Protein AF-A0A496S1S6-F1 (afdb_monomer)

pLDDT: mean 75.85, std 18.65, range [34.22, 96.25]

Nearest PDB structures (foldseek):
  2df7-assembly1_A  TM=1.913E-01  e=1.780E-01  Infectious bursal disease virus
  2w52-assembly1_A  TM=2.147E-01  e=3.987E+00  Phanerodontia chrysosporium
  2wne-assembly1_A  TM=2.154E-01  e=4.979E+00  Phanerodontia chrysosporium

Solvent-accessible surface area (backbone atoms only — not comparable to full-atom values): 12648 Å² total; per-residue (Å²): 136,85,84,82,81,83,79,82,79,79,79,76,76,76,76,75,77,58,77,56,70,70,49,58,99,84,34,46,52,61,86,58,42,43,30,29,61,64,71,66,56,94,62,85,54,75,32,57,34,48,33,34,32,71,42,62,55,61,86,46,87,69,20,32,34,29,39,29,33,36,18,82,90,76,75,41,77,75,34,71,48,55,65,45,45,38,87,62,53,69,75,42,70,41,55,40,42,32,36,55,85,78,28,30,38,34,34,98,76,50,72,40,69,39,81,74,21,86,67,28,28,31,44,33,39,31,49,97,91,44,79,46,38,36,40,30,74,81,49,78,74,42,59,38,54,39,33,31,58,50,89,59,90,86,51,100,43,23,31,38,42,33,40,42,78,79,76,56,95,57,92,79,68,51,41,39,33,34,34,31,33,50,56,41,56,48,64,82,78,69,68,73,84,74,79,62,69,62,67,58,52,52,52,53,53,52,55,54,52,59,62,56,57,61,74,78,109

Foldseek 3Di:
DDDDDDDPDPPPPPPPALDDPCDDPNFGFPLFFKKAFQPPPVPQDKGWKKKFFADAALPDQAKFKWKFFAQPVVRDTPDIDTQDGNVDDGGDMWMWMQRRVVQWIDTPGGIDHNPRRNRMMGMWIDDPNDIDGSDCVVVVNHHQWGWGADPDPPDPARIKIWGADVSDPPPPHRITIMGMHRMDGPVVPDDPDPDDVVVVVVVVVVVVVVVVVVVVD

Structure (mmCIF, N/CA/C/O backbone):
data_AF-A0A496S1S6-F1
#
_entry.id   AF-A0A496S1S6-F1
#
loop_
_atom_site.group_PDB
_atom_site.id
_atom_site.type_symbol
_atom_site.label_atom_id
_atom_site.label_alt_id
_atom_site.label_comp_id
_atom_site.label_asym_id
_atom_site.label_entity_id
_atom_site.label_seq_id
_atom_site.pdbx_PDB_ins_code
_atom_site.Cartn_x
_atom_site.Cartn_y
_atom_site.Cartn_z
_atom_site.occupancy
_atom_site.B_iso_or_equiv
_atom_site.auth_seq_id
_atom_site.auth_comp_id
_atom_site.auth_asym_id
_atom_site.auth_atom_id
_atom_site.pdbx_PDB_model_num
ATOM 1 N N . MET A 1 1 ? -65.711 -1.228 0.005 1.00 37.25 1 MET A N 1
ATOM 2 C CA . MET A 1 1 ? -64.404 -1.759 0.456 1.00 37.25 1 MET A CA 1
ATOM 3 C C . MET A 1 1 ? -63.309 -0.852 -0.095 1.00 37.25 1 MET A C 1
ATOM 5 O O . MET A 1 1 ? -63.047 -0.897 -1.289 1.00 37.25 1 MET A O 1
ATOM 9 N N . LYS A 1 2 ? -62.764 0.054 0.728 1.00 36.22 2 LYS A N 1
ATOM 10 C CA . LYS A 1 2 ? -61.683 0.973 0.333 1.00 36.22 2 LYS A CA 1
ATOM 11 C C . LYS A 1 2 ? -60.351 0.239 0.514 1.00 36.22 2 LYS A C 1
ATOM 13 O O . LYS A 1 2 ? -60.038 -0.150 1.633 1.00 36.22 2 LYS A O 1
ATOM 18 N N . LYS A 1 3 ? -59.613 0.001 -0.573 1.00 38.38 3 LYS A N 1
ATOM 19 C CA . LYS A 1 3 ? -58.248 -0.537 -0.504 1.00 38.38 3 LYS A CA 1
ATOM 20 C C . LYS A 1 3 ? -57.302 0.613 -0.160 1.00 38.38 3 LYS A C 1
ATOM 22 O O . LYS A 1 3 ? -57.212 1.578 -0.912 1.00 38.38 3 LYS A O 1
ATOM 27 N N . LEU A 1 4 ? -56.675 0.513 1.007 1.00 38.72 4 LEU A N 1
ATOM 28 C CA . LEU A 1 4 ? -55.607 1.388 1.474 1.00 38.72 4 LEU A CA 1
ATOM 29 C C . LEU A 1 4 ? -54.339 1.009 0.695 1.00 38.72 4 LEU A C 1
ATOM 31 O O . LEU A 1 4 ? -53.934 -0.152 0.728 1.00 38.72 4 LEU A O 1
ATOM 35 N N . LEU A 1 5 ? -53.763 1.949 -0.054 1.00 37.66 5 LEU A N 1
ATOM 36 C CA . LEU A 1 5 ? -52.485 1.752 -0.733 1.00 37.66 5 LEU A CA 1
ATOM 37 C C . LEU A 1 5 ? -51.393 2.298 0.192 1.00 37.66 5 LEU A C 1
ATOM 39 O O . LEU A 1 5 ? -51.238 3.510 0.325 1.00 37.66 5 LEU A O 1
ATOM 43 N N . THR A 1 6 ? -50.693 1.404 0.882 1.00 38.47 6 THR A N 1
ATOM 44 C CA . THR A 1 6 ? -49.509 1.748 1.671 1.00 38.47 6 THR A CA 1
ATOM 45 C C . THR A 1 6 ? -48.360 2.000 0.702 1.00 38.47 6 THR A C 1
ATOM 47 O O . THR A 1 6 ? -47.898 1.077 0.036 1.00 38.47 6 THR A O 1
ATOM 50 N N . VAL A 1 7 ? -47.922 3.251 0.589 1.00 40.22 7 VAL A N 1
ATOM 51 C CA . VAL A 1 7 ? -46.683 3.601 -0.111 1.00 40.22 7 VAL A CA 1
ATOM 52 C C . VAL A 1 7 ? -45.547 3.405 0.890 1.00 40.22 7 VAL A C 1
ATOM 54 O O . VAL A 1 7 ? -45.455 4.148 1.865 1.00 40.22 7 VAL A O 1
ATOM 57 N N . LEU A 1 8 ? -44.720 2.377 0.685 1.00 36.62 8 LEU A N 1
ATOM 58 C CA . LEU A 1 8 ? -43.441 2.252 1.381 1.00 36.62 8 LEU A CA 1
ATOM 59 C C . LEU A 1 8 ? -42.524 3.363 0.855 1.00 36.62 8 LEU A C 1
ATOM 61 O O . LEU A 1 8 ? -42.137 3.348 -0.313 1.00 36.62 8 LEU A O 1
ATOM 65 N N . ALA A 1 9 ? -42.201 4.333 1.705 1.00 39.91 9 ALA A N 1
ATOM 66 C CA . ALA A 1 9 ? -41.119 5.268 1.445 1.00 39.91 9 ALA A CA 1
ATOM 67 C C . ALA A 1 9 ? -39.798 4.515 1.641 1.00 39.91 9 ALA A C 1
ATOM 69 O O . ALA A 1 9 ? -39.415 4.209 2.767 1.00 39.91 9 ALA A O 1
ATOM 70 N N . LEU A 1 10 ? -39.135 4.172 0.538 1.00 34.44 10 LEU A N 1
ATOM 71 C CA . LEU A 1 10 ? -37.762 3.688 0.560 1.00 34.44 10 LEU A CA 1
ATOM 72 C C . LEU A 1 10 ? -36.869 4.915 0.787 1.00 34.44 10 LEU A C 1
ATOM 74 O O . LEU A 1 10 ? -36.593 5.672 -0.142 1.00 34.44 10 LEU A O 1
ATOM 78 N N . SER A 1 11 ? -36.493 5.176 2.037 1.00 37.47 11 SER A N 1
ATOM 79 C CA . SER A 1 11 ? -35.458 6.159 2.347 1.00 37.47 11 SER A CA 1
ATOM 80 C C . SER A 1 11 ? -34.114 5.563 1.938 1.00 37.47 11 SER A C 1
ATOM 82 O O . SER A 1 11 ? -33.507 4.817 2.703 1.00 37.47 11 SER A O 1
ATOM 84 N N . ALA A 1 12 ? -33.674 5.858 0.716 1.00 35.50 12 ALA A N 1
ATOM 85 C CA . ALA A 1 12 ? -32.274 5.719 0.357 1.00 35.50 12 ALA A CA 1
ATOM 86 C C . ALA A 1 12 ? -31.502 6.724 1.215 1.00 35.50 12 ALA A C 1
ATOM 88 O O . ALA A 1 12 ? -31.594 7.935 1.008 1.00 35.50 12 ALA A O 1
ATOM 89 N N . VAL A 1 13 ? -30.814 6.225 2.238 1.00 34.22 13 VAL A N 1
ATOM 90 C CA . VAL A 1 13 ? -29.771 6.998 2.900 1.00 34.22 13 VAL A CA 1
ATOM 91 C C . VAL A 1 13 ? -28.651 7.049 1.872 1.00 34.22 13 VAL A C 1
ATOM 93 O O . VAL A 1 13 ? -27.993 6.045 1.631 1.00 34.22 13 VAL A O 1
ATOM 96 N N . ALA A 1 14 ? -28.521 8.171 1.168 1.00 36.06 14 ALA A N 1
ATOM 97 C CA . ALA A 1 14 ? -27.315 8.432 0.407 1.00 36.06 14 ALA A CA 1
ATOM 98 C C . ALA A 1 14 ? -26.203 8.593 1.446 1.00 36.06 14 ALA A C 1
ATOM 100 O O . ALA A 1 14 ? -26.156 9.612 2.139 1.00 36.06 14 ALA A O 1
ATOM 101 N N . SER A 1 15 ? -25.380 7.559 1.616 1.00 36.59 15 SER A N 1
ATOM 102 C CA . SER A 1 15 ? -24.066 7.711 2.223 1.00 36.59 15 SER A CA 1
ATOM 103 C C . SER A 1 15 ? -23.357 8.793 1.417 1.00 36.59 15 SER A C 1
ATOM 105 O O . SER A 1 15 ? -23.190 8.698 0.202 1.00 36.59 15 SER A O 1
ATOM 107 N N . THR A 1 16 ? -23.061 9.915 2.062 1.00 40.62 16 THR A N 1
ATOM 108 C CA . THR A 1 16 ? -22.213 10.936 1.464 1.00 40.62 16 THR A CA 1
ATOM 109 C C . THR A 1 16 ? -20.833 10.316 1.321 1.00 40.62 16 THR A C 1
ATOM 111 O O . THR A 1 16 ? -20.164 10.133 2.333 1.00 40.62 16 THR A O 1
ATOM 114 N N . ALA A 1 17 ? -20.449 9.967 0.092 1.00 44.12 17 ALA A N 1
ATOM 115 C CA . ALA A 1 17 ? -19.105 9.506 -0.224 1.00 44.12 17 ALA A CA 1
ATOM 116 C C . ALA A 1 17 ? -18.080 10.485 0.368 1.00 44.12 17 ALA A C 1
ATOM 118 O O . ALA A 1 17 ? -18.174 11.708 0.174 1.00 44.12 17 ALA A O 1
ATOM 119 N N . LEU A 1 18 ? -17.155 9.944 1.156 1.00 59.84 18 LEU A N 1
ATOM 120 C CA . LEU A 1 18 ? -16.102 10.687 1.828 1.00 59.84 18 LEU A CA 1
ATOM 121 C C . LEU A 1 18 ? -15.058 11.093 0.789 1.00 59.84 18 LEU A C 1
ATOM 123 O O . LEU A 1 18 ? -14.110 10.377 0.526 1.00 59.84 18 LEU A O 1
ATOM 127 N N . ALA A 1 19 ? -15.250 12.235 0.134 1.00 56.53 19 ALA A N 1
ATOM 128 C CA . ALA A 1 19 ? -14.343 12.602 -0.948 1.00 56.53 19 ALA A CA 1
ATOM 129 C C . ALA A 1 19 ? -13.046 13.217 -0.395 1.00 56.53 19 ALA A C 1
ATOM 131 O O . ALA A 1 19 ? -13.054 14.380 0.056 1.00 56.53 19 ALA A O 1
ATOM 132 N N . TYR A 1 20 ? -11.958 12.442 -0.492 1.00 71.19 20 TYR A N 1
ATOM 133 C CA . TYR A 1 20 ? -10.583 12.904 -0.714 1.00 71.19 20 TYR A CA 1
ATOM 134 C C . TYR A 1 20 ? -10.552 13.980 -1.818 1.00 71.19 20 TYR A C 1
ATOM 136 O O . TYR A 1 20 ? -11.515 14.115 -2.586 1.00 71.19 20 TYR A O 1
ATOM 144 N N . PRO A 1 21 ? -9.528 14.854 -1.881 1.00 75.88 21 PRO A N 1
ATOM 145 C CA . PRO A 1 21 ? -9.484 15.836 -2.956 1.00 75.88 21 PRO A CA 1
ATOM 146 C C . PRO A 1 21 ? -9.493 15.104 -4.301 1.00 75.88 21 PRO A C 1
ATOM 148 O O . PRO A 1 21 ? -8.673 14.236 -4.524 1.00 75.88 21 PRO A O 1
ATOM 151 N N . SER A 1 22 ? -10.364 15.488 -5.237 1.00 79.88 22 SER A N 1
ATOM 152 C CA . SER A 1 22 ? -10.457 14.825 -6.554 1.00 79.88 22 SER A CA 1
ATOM 153 C C . SER A 1 22 ? -9.162 14.889 -7.376 1.00 79.88 22 SER A C 1
ATOM 155 O O . SER A 1 22 ? -9.074 14.304 -8.451 1.00 79.88 22 SER A O 1
ATOM 157 N N . THR A 1 23 ? -8.192 15.679 -6.912 1.00 82.50 23 THR A N 1
ATOM 158 C CA . THR A 1 23 ? -6.845 15.762 -7.456 1.00 82.50 23 THR A CA 1
ATOM 159 C C . THR A 1 23 ? -5.823 15.968 -6.340 1.00 82.50 23 THR A C 1
ATOM 161 O O . THR A 1 23 ? -6.033 16.829 -5.479 1.00 82.50 23 THR A O 1
ATOM 164 N N . TYR A 1 24 ? -4.671 15.312 -6.427 1.00 83.75 24 TYR A N 1
ATOM 165 C CA . TYR A 1 24 ? -3.503 15.531 -5.576 1.00 83.75 24 TYR A CA 1
ATOM 166 C C . TYR A 1 24 ? -2.280 15.799 -6.453 1.00 83.75 24 TYR A C 1
ATOM 168 O O . TYR A 1 24 ? -2.032 15.079 -7.411 1.00 83.75 24 TYR A O 1
ATOM 176 N N . ASN A 1 25 ? -1.546 16.885 -6.189 1.00 82.75 25 ASN A N 1
ATOM 177 C CA . ASN A 1 25 ? -0.424 17.336 -7.031 1.00 82.75 25 ASN A CA 1
ATOM 178 C C . ASN A 1 25 ? -0.749 17.455 -8.540 1.00 82.75 25 ASN A C 1
ATOM 180 O O . ASN A 1 25 ? 0.138 17.375 -9.382 1.00 82.75 25 ASN A O 1
ATOM 184 N N . GLY A 1 26 ? -2.018 17.696 -8.889 1.00 84.56 26 GLY A N 1
ATOM 185 C CA . GLY A 1 26 ? -2.481 17.780 -10.280 1.00 84.56 26 GLY A CA 1
ATOM 186 C C . GLY A 1 26 ? -2.844 16.437 -10.922 1.00 84.56 26 GLY A C 1
ATOM 187 O O . GLY A 1 26 ? -3.368 16.444 -12.033 1.00 84.56 26 GLY A O 1
ATOM 188 N N . ILE A 1 27 ? -2.638 15.325 -10.217 1.00 84.81 27 ILE A N 1
ATOM 189 C CA . ILE A 1 27 ? -3.039 13.972 -10.614 1.00 84.81 27 ILE A CA 1
ATOM 190 C C . ILE A 1 27 ? -4.464 13.741 -10.116 1.00 84.81 27 ILE A C 1
ATOM 192 O O . ILE A 1 27 ? -4.779 14.105 -8.982 1.00 84.81 27 ILE A O 1
ATOM 196 N N . ALA A 1 28 ? -5.339 13.197 -10.959 1.00 86.75 28 ALA A N 1
ATOM 197 C CA . ALA A 1 28 ? -6.704 12.863 -10.565 1.00 86.75 28 ALA A CA 1
ATOM 198 C C . ALA A 1 28 ? -6.726 11.648 -9.632 1.00 86.75 28 ALA A C 1
ATOM 200 O O . ALA A 1 28 ? -5.849 10.791 -9.703 1.00 86.75 28 ALA A O 1
ATOM 201 N N . ASP A 1 29 ? -7.730 11.590 -8.761 1.00 86.12 29 ASP A N 1
ATOM 202 C CA . ASP A 1 29 ? -8.028 10.359 -8.032 1.00 86.12 29 ASP A CA 1
ATOM 203 C C . ASP A 1 29 ? -8.309 9.231 -9.036 1.00 86.12 29 ASP A C 1
ATOM 205 O O . ASP A 1 29 ? -9.035 9.426 -10.016 1.00 86.12 29 ASP A O 1
ATOM 209 N N . SER A 1 30 ? -7.672 8.089 -8.817 1.00 86.75 30 SER A N 1
ATOM 210 C CA . SER A 1 30 ? -7.758 6.910 -9.676 1.00 86.75 30 SER A CA 1
ATOM 211 C C . SER A 1 30 ? -9.086 6.182 -9.493 1.00 86.75 30 SER A C 1
ATOM 213 O O . SER A 1 30 ? -9.628 5.657 -10.461 1.00 86.75 30 SER A O 1
ATOM 215 N N . GLY A 1 31 ? -9.632 6.194 -8.270 1.00 85.12 31 GLY A N 1
ATOM 216 C CA . GLY A 1 31 ? -10.754 5.335 -7.887 1.00 85.12 31 GLY A CA 1
ATOM 217 C C . GLY A 1 31 ? -10.396 3.845 -7.805 1.00 85.12 31 GLY A C 1
ATOM 218 O O . GLY A 1 31 ? -11.288 3.026 -7.610 1.00 85.12 31 GLY A O 1
ATOM 219 N N . ASP A 1 32 ? -9.118 3.491 -7.959 1.00 89.38 32 ASP A N 1
ATOM 220 C CA . ASP A 1 32 ? -8.634 2.118 -7.887 1.00 89.38 32 ASP A CA 1
ATOM 221 C C . ASP A 1 32 ? -8.305 1.733 -6.437 1.00 89.38 32 ASP A C 1
ATOM 223 O O . ASP A 1 32 ? -7.598 2.447 -5.725 1.00 89.38 32 ASP A O 1
ATOM 227 N N . GLU A 1 33 ? -8.768 0.563 -6.004 1.00 90.56 33 GLU A N 1
ATOM 228 C CA . GLU A 1 33 ? -8.579 0.079 -4.626 1.00 90.56 33 GLU A CA 1
ATOM 229 C C . GLU A 1 33 ? -7.467 -0.981 -4.518 1.00 90.56 33 GLU A C 1
ATOM 231 O O . GLU A 1 33 ? -6.883 -1.187 -3.450 1.00 90.56 33 GLU A O 1
ATOM 236 N N . LEU A 1 34 ? -7.154 -1.640 -5.639 1.00 93.31 34 LEU A N 1
ATOM 237 C CA . LEU A 1 34 ? -6.239 -2.774 -5.733 1.00 93.31 34 LEU A CA 1
ATOM 238 C C . LEU A 1 34 ? -5.168 -2.567 -6.810 1.00 93.31 34 LEU A C 1
ATOM 240 O O . LEU A 1 34 ? -5.409 -2.024 -7.891 1.00 93.31 34 LEU A O 1
ATOM 244 N N . TRP A 1 35 ? -3.971 -3.060 -6.508 1.00 92.19 35 TRP A N 1
ATOM 245 C CA . TRP A 1 35 ? -2.734 -2.759 -7.214 1.00 92.19 35 TRP A CA 1
ATOM 246 C C . TRP A 1 35 ? -1.914 -4.023 -7.472 1.00 92.19 35 TRP A C 1
ATOM 248 O O . TRP A 1 35 ? -1.994 -5.011 -6.744 1.00 92.19 35 TRP A O 1
ATOM 258 N N . THR A 1 36 ? -1.094 -3.963 -8.515 1.00 90.12 36 THR A N 1
ATOM 259 C CA . THR A 1 36 ? -0.088 -4.969 -8.869 1.00 90.12 36 THR A CA 1
ATOM 260 C C . THR A 1 36 ? 1.212 -4.273 -9.265 1.00 90.12 36 THR A C 1
ATOM 262 O O . THR A 1 36 ? 1.226 -3.072 -9.544 1.00 90.12 36 THR A O 1
ATOM 265 N N . LEU A 1 37 ? 2.312 -5.020 -9.324 1.00 87.06 37 LEU A N 1
ATOM 266 C CA . LEU A 1 37 ? 3.608 -4.499 -9.767 1.00 87.06 37 LEU A CA 1
ATOM 267 C C . LEU A 1 37 ? 3.636 -4.242 -11.283 1.00 87.06 37 LEU A C 1
ATOM 269 O O . LEU A 1 37 ? 2.881 -4.872 -12.039 1.00 87.06 37 LEU A O 1
ATOM 273 N N . THR A 1 38 ? 4.472 -3.297 -11.733 1.00 79.75 38 THR A N 1
ATOM 274 C CA . THR A 1 38 ? 4.664 -3.041 -13.174 1.00 79.75 38 THR A CA 1
ATOM 275 C C . THR A 1 38 ? 5.757 -3.909 -13.788 1.00 79.75 38 THR A C 1
ATOM 277 O O . THR A 1 38 ? 5.587 -4.344 -14.928 1.00 79.75 38 THR A O 1
ATOM 280 N N . ASP A 1 39 ? 6.802 -4.249 -13.032 1.00 69.62 39 ASP A N 1
ATOM 281 C CA . ASP A 1 39 ? 7.823 -5.239 -13.404 1.00 69.62 39 ASP A CA 1
ATOM 282 C C . ASP A 1 39 ? 7.421 -6.676 -13.023 1.00 69.62 39 ASP A C 1
ATOM 284 O O . ASP A 1 39 ? 8.173 -7.420 -12.408 1.00 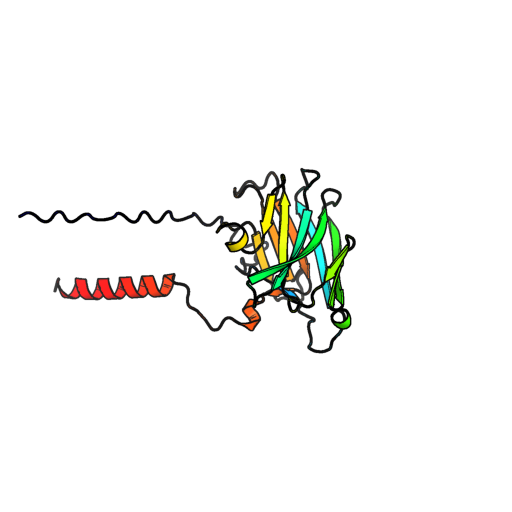69.62 39 ASP A O 1
ATOM 288 N N . SER A 1 40 ? 6.194 -7.077 -13.366 1.00 60.84 40 SER A N 1
ATOM 289 C CA . SER A 1 40 ? 5.789 -8.489 -13.382 1.00 60.84 40 SER A CA 1
ATOM 290 C C . SER A 1 40 ? 5.829 -9.020 -14.812 1.00 60.84 40 SER A C 1
ATOM 292 O O . SER A 1 40 ? 4.850 -9.547 -15.345 1.00 60.84 40 SER A O 1
ATOM 294 N N . ASN A 1 41 ? 6.955 -8.801 -15.495 1.00 58.09 41 ASN A N 1
ATOM 295 C CA . ASN A 1 41 ? 7.174 -9.447 -16.779 1.00 58.09 41 ASN A CA 1
ATOM 296 C C . ASN A 1 41 ? 7.104 -10.975 -16.530 1.00 58.09 41 ASN A C 1
ATOM 298 O O . ASN A 1 41 ? 7.601 -11.432 -15.516 1.00 58.09 41 ASN A O 1
ATOM 302 N N . ASP A 1 42 ? 6.428 -11.774 -17.369 1.00 55.09 42 ASP A N 1
ATOM 303 C CA . ASP A 1 42 ? 6.132 -13.205 -17.092 1.00 55.09 42 ASP A CA 1
ATOM 304 C C . ASP A 1 42 ? 7.382 -14.121 -16.945 1.00 55.09 42 ASP A C 1
ATOM 306 O O . ASP A 1 42 ? 7.295 -15.355 -16.981 1.00 55.09 42 ASP A O 1
ATOM 310 N N . VAL A 1 43 ? 8.578 -13.545 -16.834 1.00 61.91 43 VAL A N 1
ATOM 311 C CA . VAL A 1 43 ? 9.769 -14.217 -16.333 1.00 61.91 43 VAL A CA 1
ATOM 312 C C . VAL A 1 43 ? 9.673 -14.209 -14.811 1.00 61.91 43 VAL A C 1
ATOM 314 O O . VAL A 1 43 ? 9.496 -13.172 -14.201 1.00 61.91 43 VAL A O 1
ATOM 317 N N . MET A 1 44 ? 9.788 -15.371 -14.169 1.00 60.25 44 MET A N 1
ATOM 318 C CA . MET A 1 44 ? 9.850 -15.414 -12.706 1.00 60.25 44 MET A CA 1
ATOM 319 C C . MET A 1 44 ? 11.170 -14.808 -12.210 1.00 60.25 44 MET A C 1
ATOM 321 O O . MET A 1 44 ? 12.147 -15.532 -12.008 1.00 60.25 44 MET A O 1
ATOM 325 N N . ASP A 1 45 ? 11.198 -13.490 -12.051 1.00 70.19 45 ASP A N 1
ATOM 326 C CA . ASP A 1 45 ? 12.233 -12.718 -11.382 1.00 70.19 45 ASP A CA 1
ATOM 327 C C . ASP A 1 45 ? 11.675 -11.993 -10.146 1.00 70.19 45 ASP A C 1
ATOM 329 O O . ASP A 1 45 ? 10.463 -11.944 -9.898 1.00 70.19 45 ASP A O 1
ATOM 333 N N . ASP A 1 46 ? 12.599 -11.539 -9.299 1.00 76.19 46 ASP A N 1
ATOM 334 C CA . ASP A 1 46 ? 12.273 -10.752 -8.118 1.00 76.19 46 ASP A CA 1
ATOM 335 C C . ASP A 1 46 ? 11.796 -9.373 -8.568 1.00 76.19 46 ASP A C 1
ATOM 337 O O . ASP A 1 46 ? 12.442 -8.714 -9.382 1.00 76.19 46 ASP A O 1
ATOM 341 N N . SER A 1 47 ? 10.699 -8.915 -7.982 1.00 85.25 47 SER A N 1
ATOM 342 C CA . SER A 1 47 ? 10.075 -7.627 -8.286 1.00 85.25 47 SER A CA 1
ATOM 343 C C . SER A 1 47 ? 9.776 -6.888 -6.986 1.00 85.25 47 SER A C 1
ATOM 345 O O . SER A 1 47 ? 9.933 -7.427 -5.889 1.00 85.25 47 SER A O 1
ATOM 347 N N . GLY A 1 48 ? 9.399 -5.618 -7.050 1.00 87.12 48 GLY A N 1
ATOM 348 C CA . GLY A 1 48 ? 9.052 -4.903 -5.832 1.00 87.12 48 GLY A CA 1
ATOM 349 C C . GLY A 1 48 ? 8.707 -3.452 -6.052 1.00 87.12 48 GLY A C 1
ATOM 350 O O . GLY A 1 48 ? 8.720 -2.955 -7.168 1.00 87.12 48 GLY A O 1
ATOM 351 N N . PHE A 1 49 ? 8.440 -2.761 -4.951 1.00 89.31 49 PHE A N 1
ATOM 352 C CA . PHE A 1 49 ? 8.288 -1.318 -4.970 1.00 89.31 49 PHE A CA 1
ATOM 353 C C . PHE A 1 49 ? 8.968 -0.650 -3.793 1.00 89.31 49 PHE A C 1
ATOM 355 O O . PHE A 1 49 ? 9.160 -1.218 -2.715 1.00 89.31 49 PHE A O 1
ATOM 362 N N . THR A 1 50 ? 9.327 0.606 -4.022 1.00 91.12 50 THR A N 1
ATOM 363 C CA . THR A 1 50 ? 9.829 1.500 -2.985 1.00 91.12 50 THR A CA 1
ATOM 364 C C . THR A 1 50 ? 8.701 2.414 -2.550 1.00 91.12 50 THR A C 1
ATOM 366 O O . THR A 1 50 ? 8.070 3.022 -3.413 1.00 91.12 50 THR A O 1
ATOM 369 N N . LEU A 1 51 ? 8.494 2.559 -1.239 1.00 93.06 51 LEU A N 1
ATOM 370 C CA . LEU A 1 51 ? 7.622 3.586 -0.684 1.00 93.06 51 LEU A CA 1
ATOM 371 C C . LEU A 1 51 ? 8.390 4.627 0.109 1.00 93.06 51 LEU A C 1
ATOM 373 O O . LEU A 1 51 ? 9.321 4.286 0.842 1.00 93.06 51 LEU A O 1
ATOM 377 N N . THR A 1 52 ? 7.917 5.868 0.059 1.00 93.12 52 THR A N 1
ATOM 378 C CA . THR A 1 52 ? 8.392 6.948 0.930 1.00 93.12 52 THR A CA 1
ATOM 379 C C . THR A 1 52 ? 7.240 7.516 1.744 1.00 93.12 52 THR A C 1
ATOM 381 O O . THR A 1 52 ? 6.169 7.805 1.217 1.00 93.12 52 THR A O 1
ATOM 384 N N . PHE A 1 53 ? 7.459 7.677 3.049 1.00 90.94 53 PHE A N 1
ATOM 385 C CA . PHE A 1 53 ? 6.524 8.378 3.920 1.00 90.94 53 PHE A CA 1
ATOM 386 C C . PHE A 1 53 ? 6.689 9.891 3.739 1.00 90.94 53 PHE A C 1
ATOM 388 O O . PHE A 1 53 ? 7.610 10.490 4.294 1.00 90.94 53 PHE A O 1
ATOM 395 N N . ASP A 1 54 ? 5.805 10.519 2.967 1.00 87.38 54 ASP A N 1
ATOM 396 C CA . ASP A 1 54 ? 5.976 11.912 2.533 1.00 87.38 54 ASP A CA 1
ATOM 397 C C . ASP A 1 54 ? 5.349 12.927 3.484 1.00 87.38 54 ASP A C 1
ATOM 399 O O . ASP A 1 54 ? 5.848 14.045 3.648 1.00 87.38 54 ASP A O 1
ATOM 403 N N . ARG A 1 55 ? 4.232 12.565 4.119 1.00 82.62 55 ARG A N 1
ATOM 404 C CA . ARG A 1 55 ? 3.516 13.468 5.022 1.00 82.62 55 ARG A CA 1
ATOM 405 C C . ARG A 1 55 ? 2.615 12.703 5.968 1.00 82.62 55 ARG A C 1
ATOM 407 O O . ARG A 1 55 ? 1.899 11.813 5.540 1.00 82.62 55 ARG A O 1
ATOM 414 N N . GLY A 1 56 ? 2.571 13.133 7.220 1.00 76.19 56 GLY A N 1
ATOM 415 C CA . GLY A 1 56 ? 1.647 12.619 8.221 1.00 76.19 56 GLY A CA 1
ATOM 416 C C . GLY A 1 56 ? 2.278 12.618 9.599 1.00 76.19 56 GLY A C 1
ATOM 417 O O . GLY A 1 56 ? 3.435 13.013 9.766 1.00 76.19 56 GLY A O 1
ATOM 418 N N . SER A 1 57 ? 1.521 12.168 10.589 1.00 68.19 57 SER A N 1
ATOM 419 C CA . SER A 1 57 ? 2.056 11.889 11.915 1.00 68.19 57 SER A CA 1
ATOM 420 C C . SER A 1 57 ? 1.448 10.610 12.444 1.00 68.19 57 SER A C 1
ATOM 422 O O . SER A 1 57 ? 0.233 10.510 12.559 1.00 68.19 57 SER A O 1
ATOM 424 N N . PHE A 1 58 ? 2.300 9.669 12.826 1.00 71.69 58 PHE A N 1
ATOM 425 C CA . PHE A 1 58 ? 1.903 8.613 13.736 1.00 71.69 58 PHE A CA 1
ATOM 426 C C . PHE A 1 58 ? 1.738 9.211 15.131 1.00 71.69 58 PHE A C 1
ATOM 428 O O . PHE A 1 58 ? 2.723 9.411 15.843 1.00 71.69 58 PHE A O 1
ATOM 435 N N . ASN A 1 59 ? 0.520 9.624 15.476 1.00 66.44 59 ASN A N 1
ATOM 436 C CA . ASN A 1 59 ? 0.245 10.275 16.756 1.00 66.44 59 ASN A CA 1
ATOM 437 C C . ASN A 1 59 ? -0.109 9.262 17.868 1.00 66.44 59 ASN A C 1
ATOM 439 O O . ASN A 1 59 ? -0.004 9.622 19.043 1.00 66.44 59 ASN A O 1
ATOM 443 N N . SER A 1 60 ? -0.428 8.010 17.515 1.00 70.19 60 SER A N 1
ATOM 444 C CA . SER A 1 60 ? -0.635 6.898 18.443 1.00 70.19 60 SER A CA 1
ATOM 445 C C . SER A 1 60 ? 0.383 5.760 18.216 1.00 70.19 60 SER A C 1
ATOM 447 O O . SER A 1 60 ? 0.822 5.512 17.087 1.00 70.19 60 SER A O 1
ATOM 449 N N . PRO A 1 61 ? 0.829 5.069 19.289 1.00 77.62 61 PRO A N 1
ATOM 450 C CA . PRO A 1 61 ? 1.839 4.006 19.226 1.00 77.62 61 PRO A CA 1
ATOM 4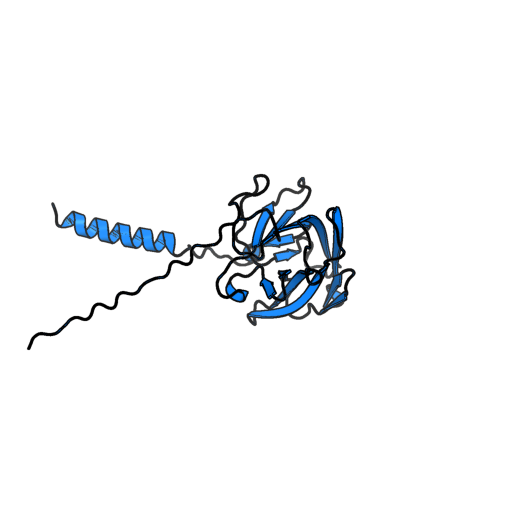51 C C . PRO A 1 61 ? 1.444 2.762 18.421 1.00 77.62 61 PRO A C 1
ATOM 453 O O . PRO A 1 61 ? 2.316 1.948 18.118 1.00 77.62 61 PRO A O 1
ATOM 456 N N . ASP A 1 62 ? 0.165 2.581 18.120 1.00 79.88 62 ASP A N 1
ATOM 457 C CA . ASP A 1 62 ? -0.352 1.474 17.315 1.00 79.88 62 ASP A CA 1
ATOM 458 C C . ASP A 1 62 ? -0.447 1.804 15.823 1.00 79.88 62 ASP A C 1
ATOM 460 O O . ASP A 1 62 ? -0.728 0.903 15.027 1.00 79.88 62 ASP A O 1
ATOM 464 N N . HIS A 1 63 ? -0.142 3.044 15.418 1.00 86.06 63 HIS A N 1
ATOM 465 C CA . HIS A 1 63 ? -0.257 3.383 14.015 1.00 86.06 63 HIS A CA 1
ATOM 466 C C . HIS A 1 63 ? 0.696 2.565 13.157 1.00 86.06 63 HIS A C 1
ATOM 468 O O . HIS A 1 63 ? 1.907 2.484 13.401 1.00 86.06 63 HIS A O 1
ATOM 474 N N . THR A 1 64 ? 0.125 1.993 12.111 1.00 90.25 64 THR A N 1
ATOM 475 C CA . THR A 1 64 ? 0.825 1.134 11.168 1.00 90.25 64 THR A CA 1
ATOM 476 C C . THR A 1 64 ? 0.274 1.405 9.785 1.00 90.25 64 THR A C 1
ATOM 478 O O . THR A 1 64 ? -0.923 1.598 9.632 1.00 90.25 64 THR A O 1
ATOM 481 N N . PHE A 1 65 ? 1.130 1.412 8.775 1.00 92.62 65 PHE A N 1
ATOM 482 C CA . PHE A 1 65 ? 0.712 1.404 7.381 1.00 92.62 65 PHE A CA 1
ATOM 483 C C . PHE A 1 65 ? 1.387 0.248 6.682 1.00 92.62 65 PHE A C 1
ATOM 485 O O . PHE A 1 65 ? 2.585 0.014 6.865 1.00 92.62 65 PHE A O 1
ATOM 492 N N . GLY A 1 66 ? 0.626 -0.475 5.884 1.00 94.94 66 GLY A N 1
ATOM 493 C CA . GLY A 1 66 ? 1.114 -1.656 5.211 1.00 94.94 66 GLY A CA 1
ATOM 494 C C . GLY A 1 66 ? 0.314 -1.980 3.970 1.00 94.94 66 GLY A C 1
ATOM 495 O O . GLY A 1 66 ? -0.529 -1.205 3.517 1.00 94.94 66 GLY A O 1
ATOM 496 N N . PHE A 1 67 ? 0.593 -3.155 3.428 1.00 95.75 67 PHE A N 1
ATOM 497 C CA . PHE A 1 67 ? -0.185 -3.723 2.342 1.00 95.75 67 PHE A CA 1
ATOM 498 C C . PHE A 1 67 ? -0.752 -5.076 2.7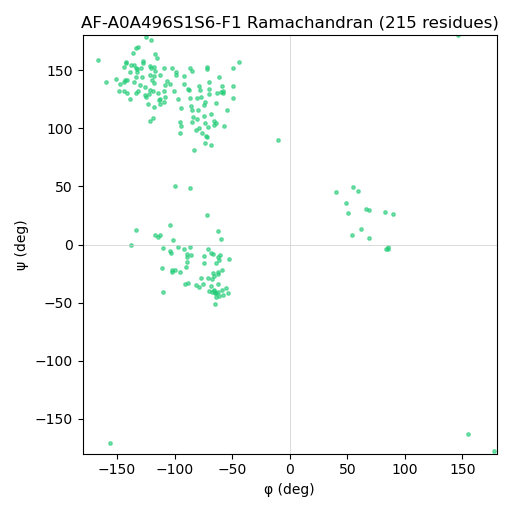53 1.00 95.75 67 PHE A C 1
ATOM 500 O O . PHE A 1 67 ? -0.194 -5.783 3.595 1.00 95.75 67 PHE A O 1
ATOM 507 N N . TYR A 1 68 ? -1.865 -5.442 2.141 1.00 96.25 68 TYR A N 1
ATOM 508 C CA . TYR A 1 68 ? -2.458 -6.758 2.271 1.00 96.25 68 TYR A CA 1
ATOM 509 C C . TYR A 1 68 ? -2.529 -7.423 0.903 1.00 96.25 68 TYR A C 1
ATOM 511 O O . TYR A 1 68 ? -2.789 -6.759 -0.094 1.00 96.25 68 TYR A O 1
ATOM 519 N N . GLN A 1 69 ? -2.280 -8.726 0.857 1.00 94.56 69 GLN A N 1
ATOM 520 C CA . GLN A 1 69 ? -2.526 -9.551 -0.320 1.00 94.56 69 GLN A CA 1
ATOM 521 C C . GLN A 1 69 ? -4.012 -9.874 -0.398 1.00 94.56 69 GLN A C 1
ATOM 523 O O . GLN A 1 69 ? -4.627 -10.215 0.620 1.00 94.56 69 GLN A O 1
ATOM 528 N N . TYR A 1 70 ? -4.569 -9.766 -1.598 1.00 92.38 70 TYR A N 1
ATOM 529 C CA . TYR A 1 70 ? -5.983 -10.006 -1.834 1.00 92.38 70 TYR A CA 1
ATOM 530 C C . TYR A 1 70 ? -6.173 -11.094 -2.881 1.00 92.38 70 TYR A C 1
ATOM 532 O O . TYR A 1 70 ? -5.698 -10.978 -4.007 1.00 92.38 70 TYR A O 1
ATOM 540 N N . ASP A 1 71 ? -6.854 -12.162 -2.487 1.00 89.62 71 ASP A N 1
ATOM 541 C CA . ASP A 1 71 ? -7.239 -13.244 -3.382 1.00 89.62 71 ASP A CA 1
ATOM 542 C C . ASP A 1 71 ? -8.547 -12.856 -4.077 1.00 89.62 71 ASP A C 1
ATOM 544 O O . ASP A 1 71 ? -9.616 -12.855 -3.461 1.00 89.62 71 ASP A O 1
ATOM 548 N N . LEU A 1 72 ? -8.438 -12.498 -5.358 1.00 86.38 72 LEU A N 1
ATOM 549 C CA . LEU A 1 72 ? -9.562 -12.071 -6.194 1.00 86.38 72 LEU A CA 1
ATOM 550 C C . LEU A 1 72 ? -10.578 -13.193 -6.450 1.00 86.38 72 LEU A C 1
ATOM 552 O O . LEU A 1 72 ? -11.751 -12.905 -6.679 1.00 86.38 72 LEU A O 1
ATOM 556 N N . ASP A 1 73 ? -10.152 -14.458 -6.418 1.00 87.00 73 ASP A N 1
ATOM 557 C CA . ASP A 1 73 ? -11.031 -15.597 -6.688 1.00 87.00 73 ASP A CA 1
ATOM 558 C C . ASP A 1 73 ? -11.906 -15.925 -5.474 1.00 87.00 73 ASP A C 1
ATOM 560 O O . ASP A 1 73 ? -13.068 -16.320 -5.620 1.00 87.00 73 ASP A O 1
ATOM 564 N N . ASN A 1 74 ? -11.346 -15.774 -4.271 1.00 86.38 74 ASN A N 1
ATOM 565 C CA . ASN A 1 74 ? -12.023 -16.107 -3.018 1.00 86.38 74 ASN A CA 1
ATOM 566 C C . ASN A 1 74 ? -12.532 -14.886 -2.238 1.00 86.38 74 ASN A C 1
ATOM 568 O O . ASN A 1 74 ? -13.244 -15.086 -1.253 1.00 86.38 74 ASN A O 1
ATOM 572 N N . ASP A 1 75 ? -12.221 -13.666 -2.683 1.00 87.06 75 ASP A N 1
ATOM 573 C CA . ASP A 1 75 ? -12.655 -12.399 -2.080 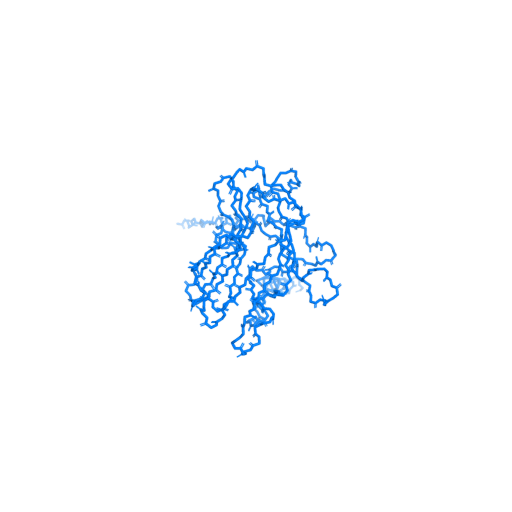1.00 87.06 75 ASP A CA 1
ATOM 574 C C . ASP A 1 75 ? -12.189 -12.264 -0.616 1.00 87.06 75 ASP A C 1
ATOM 576 O O . ASP A 1 75 ? -12.959 -11.963 0.299 1.00 87.06 75 ASP A O 1
ATOM 580 N N . VAL A 1 76 ? -10.913 -12.585 -0.364 1.00 90.12 76 VAL A N 1
ATOM 581 C CA . VAL A 1 76 ? -10.338 -12.627 0.991 1.00 90.12 76 VAL A CA 1
ATOM 582 C C . VAL A 1 76 ? -8.931 -12.046 1.062 1.00 90.12 76 VAL A C 1
ATOM 584 O O . VAL A 1 76 ? -8.111 -12.198 0.159 1.00 90.12 76 VAL A O 1
ATOM 587 N N . ILE A 1 77 ? -8.613 -11.453 2.216 1.00 94.38 77 ILE A N 1
ATOM 588 C CA . ILE A 1 77 ? -7.234 -11.135 2.586 1.00 94.38 77 ILE A CA 1
ATOM 589 C C . ILE A 1 77 ? -6.508 -12.429 2.964 1.00 94.38 77 ILE A C 1
ATOM 591 O O . ILE A 1 77 ? -6.912 -13.123 3.901 1.00 94.38 77 ILE A O 1
ATOM 595 N N . THR A 1 78 ? -5.408 -12.727 2.277 1.00 94.00 78 THR A N 1
ATOM 596 C CA . THR A 1 78 ? -4.591 -13.933 2.517 1.00 94.00 78 THR A CA 1
ATOM 597 C C . THR A 1 78 ? -3.354 -13.658 3.369 1.00 94.00 78 THR A C 1
ATOM 599 O O . THR A 1 78 ? -2.851 -14.556 4.044 1.00 94.00 78 THR A O 1
ATOM 602 N N . GLY A 1 79 ? -2.901 -12.405 3.410 1.00 93.81 79 GLY A N 1
ATOM 603 C CA . GLY A 1 79 ? -1.781 -11.967 4.234 1.00 93.81 79 GLY A CA 1
ATOM 604 C C . GLY A 1 79 ? -1.697 -10.449 4.322 1.00 93.81 79 GLY A C 1
ATOM 605 O O . GLY A 1 79 ? -2.224 -9.738 3.473 1.00 93.81 79 GLY A O 1
ATOM 606 N N . SER A 1 80 ? -1.025 -9.944 5.352 1.00 95.75 80 SER A N 1
ATOM 607 C CA . SER A 1 80 ? -0.799 -8.511 5.554 1.00 95.75 80 SER A CA 1
ATOM 608 C C . SER A 1 80 ? 0.596 -8.268 6.096 1.00 95.75 80 SER A C 1
ATOM 610 O O . SER A 1 80 ? 1.072 -9.027 6.944 1.00 95.75 80 SER A O 1
ATOM 612 N N . LEU A 1 81 ? 1.237 -7.201 5.635 1.00 95.81 81 LEU A N 1
ATOM 613 C CA . LEU A 1 81 ? 2.588 -6.868 6.040 1.00 95.81 81 LEU A CA 1
ATOM 614 C C . LEU A 1 81 ? 2.769 -5.364 6.211 1.00 95.81 81 LEU A C 1
ATOM 616 O O . LEU A 1 81 ? 2.451 -4.562 5.332 1.00 95.81 81 LEU A O 1
ATOM 620 N N . ASP A 1 82 ? 3.327 -5.003 7.358 1.00 95.31 82 ASP A N 1
ATOM 621 C CA . ASP A 1 82 ? 3.617 -3.620 7.705 1.00 95.31 82 ASP A CA 1
ATOM 622 C C . ASP A 1 82 ? 4.761 -3.084 6.839 1.00 95.31 82 ASP A C 1
ATOM 624 O O . ASP A 1 82 ? 5.776 -3.755 6.617 1.00 95.31 82 ASP A O 1
ATOM 628 N N . ILE A 1 83 ? 4.627 -1.834 6.410 1.00 94.62 83 ILE A N 1
ATOM 629 C CA . ILE A 1 83 ? 5.636 -1.078 5.661 1.00 94.62 83 ILE A CA 1
ATOM 630 C C . ILE A 1 83 ? 6.213 0.038 6.534 1.00 94.62 83 ILE A C 1
ATOM 632 O O . ILE A 1 83 ? 7.433 0.240 6.539 1.00 94.62 83 ILE A O 1
ATOM 636 N N . PHE A 1 84 ? 5.347 0.713 7.294 1.00 93.44 84 PHE A N 1
ATOM 637 C CA . PHE A 1 84 ? 5.672 1.763 8.254 1.00 93.44 84 PHE A CA 1
ATOM 638 C C . PHE A 1 84 ? 4.951 1.522 9.586 1.00 93.44 84 PHE A C 1
ATOM 640 O O . PHE A 1 84 ? 3.843 0.990 9.613 1.00 93.44 84 PHE A O 1
ATOM 647 N N . ARG A 1 85 ? 5.567 1.926 10.697 1.00 90.94 85 ARG A N 1
ATOM 648 C CA . ARG A 1 85 ? 5.025 1.833 12.065 1.00 90.94 85 ARG A CA 1
ATOM 649 C C . ARG A 1 85 ? 5.226 3.147 12.815 1.00 90.94 85 ARG A C 1
ATOM 651 O O . ARG A 1 85 ? 6.050 3.957 12.410 1.00 90.94 85 ARG A O 1
ATOM 658 N N . ALA A 1 86 ? 4.592 3.299 13.978 1.00 84.69 86 ALA A N 1
ATOM 659 C CA . ALA A 1 86 ? 4.617 4.510 14.807 1.00 84.69 86 ALA A CA 1
ATOM 660 C C . ALA A 1 86 ? 6.001 5.096 15.183 1.00 84.69 86 ALA A C 1
ATOM 662 O O . ALA A 1 86 ? 6.087 6.219 15.674 1.00 84.69 86 ALA A O 1
ATOM 663 N N . GLY A 1 87 ? 7.099 4.366 14.964 1.00 83.38 87 GLY A N 1
ATOM 664 C CA . GLY A 1 87 ? 8.468 4.871 15.130 1.00 83.38 87 GLY A CA 1
ATOM 665 C C . GLY A 1 87 ? 9.078 5.526 13.885 1.00 83.38 87 GLY A C 1
ATOM 666 O O . GLY A 1 87 ? 10.170 6.084 13.980 1.00 83.38 87 GLY A O 1
ATOM 667 N N . ASP A 1 88 ? 8.419 5.444 12.732 1.00 89.31 88 ASP A N 1
ATOM 668 C CA . ASP A 1 88 ? 8.912 6.001 11.478 1.00 89.31 88 ASP A CA 1
ATOM 669 C C . ASP A 1 88 ? 8.567 7.479 11.334 1.00 89.31 88 ASP A C 1
ATOM 671 O O . ASP A 1 88 ? 7.544 7.966 11.812 1.00 89.31 88 ASP A O 1
ATOM 675 N N . SER A 1 89 ? 9.437 8.206 10.641 1.00 87.62 89 SER A N 1
ATOM 676 C CA . SER A 1 89 ? 9.281 9.638 10.402 1.00 87.62 89 SER A CA 1
ATOM 677 C C . SER A 1 89 ? 9.093 9.942 8.924 1.00 87.62 89 SER A C 1
ATOM 679 O O . SER A 1 89 ? 9.518 9.170 8.064 1.00 87.62 89 SER A O 1
ATOM 681 N N . VAL A 1 90 ? 8.544 11.118 8.622 1.00 88.25 90 VAL A N 1
ATOM 682 C CA . VAL A 1 90 ? 8.551 11.668 7.261 1.00 88.25 90 VAL A CA 1
ATOM 683 C C . VAL A 1 90 ? 9.967 11.609 6.665 1.00 88.25 90 VAL A C 1
ATOM 685 O O . VAL A 1 90 ? 10.951 11.894 7.352 1.00 88.25 90 VAL A O 1
ATOM 688 N N . GLY A 1 91 ? 10.059 11.199 5.401 1.00 88.38 91 GLY A N 1
ATOM 689 C CA . GLY A 1 91 ? 11.298 10.906 4.679 1.00 88.38 91 GLY A CA 1
ATOM 690 C C . GLY A 1 91 ? 11.827 9.482 4.877 1.00 88.38 91 GLY A C 1
ATOM 691 O O . GLY A 1 91 ? 12.849 9.136 4.290 1.00 88.38 91 GLY A O 1
ATOM 692 N N . THR A 1 92 ? 11.170 8.649 5.693 1.00 91.62 92 THR A N 1
ATOM 693 C CA . THR A 1 92 ? 11.519 7.225 5.793 1.00 91.62 92 THR A CA 1
ATOM 694 C C . THR A 1 92 ? 11.129 6.513 4.507 1.00 91.62 92 THR A C 1
ATOM 696 O O . THR A 1 92 ? 9.983 6.596 4.068 1.00 91.62 92 THR A O 1
ATOM 699 N N . THR A 1 93 ? 12.076 5.768 3.948 1.00 92.38 93 THR A N 1
ATOM 700 C CA . THR A 1 93 ? 11.864 4.919 2.777 1.00 92.38 93 THR A CA 1
ATOM 701 C C . THR A 1 93 ? 11.847 3.452 3.199 1.00 92.38 93 THR A C 1
ATOM 703 O O . THR A 1 93 ? 12.633 3.035 4.057 1.00 92.38 93 THR A O 1
ATOM 706 N N . SER A 1 94 ? 10.956 2.667 2.602 1.00 93.38 94 SER A N 1
ATOM 707 C CA . SER A 1 94 ? 10.835 1.227 2.822 1.00 93.38 94 SER A CA 1
ATOM 708 C C . SER A 1 94 ? 10.677 0.519 1.481 1.00 93.38 94 SER A C 1
ATOM 710 O O . SER A 1 94 ? 9.970 1.010 0.605 1.00 93.38 94 SER A O 1
ATOM 712 N N . ASN A 1 95 ? 11.330 -0.631 1.327 1.00 92.69 95 ASN A N 1
ATOM 713 C CA . ASN A 1 95 ? 11.196 -1.463 0.137 1.00 92.69 95 ASN A CA 1
ATOM 714 C C . ASN A 1 95 ? 10.319 -2.660 0.468 1.00 92.69 95 ASN A C 1
ATOM 716 O O . ASN A 1 95 ? 10.493 -3.287 1.520 1.00 92.69 95 ASN A O 1
ATOM 720 N N . VAL A 1 96 ? 9.438 -2.992 -0.463 1.00 93.12 96 VAL A N 1
ATOM 721 C CA . VAL A 1 96 ? 8.710 -4.249 -0.462 1.00 93.12 96 VAL A CA 1
ATOM 722 C C . VAL A 1 96 ? 9.251 -5.092 -1.606 1.00 93.12 96 VAL A C 1
ATOM 724 O O . VAL A 1 96 ? 9.274 -4.642 -2.750 1.00 93.12 96 VAL A O 1
ATOM 727 N N . VAL A 1 97 ? 9.740 -6.282 -1.277 1.00 91.88 97 VAL A N 1
ATOM 728 C CA . VAL A 1 97 ? 10.391 -7.196 -2.221 1.00 91.88 97 VAL A CA 1
ATOM 729 C C . VAL A 1 97 ? 9.512 -8.425 -2.387 1.00 91.88 97 VAL A C 1
ATOM 731 O O . VAL A 1 97 ? 9.248 -9.109 -1.400 1.00 91.88 97 VAL A O 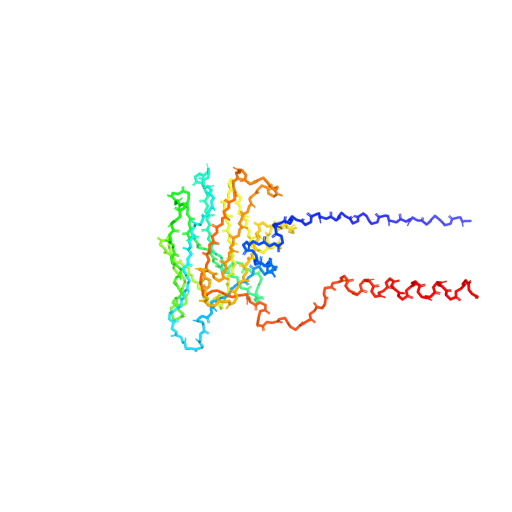1
ATOM 734 N N . TRP A 1 98 ? 9.079 -8.693 -3.613 1.00 90.69 98 TRP A N 1
ATOM 735 C CA . TRP A 1 98 ? 8.418 -9.922 -4.035 1.00 90.69 98 TRP A CA 1
ATOM 736 C C . TRP A 1 98 ? 9.447 -10.885 -4.618 1.00 90.69 98 TRP A C 1
ATOM 738 O O . TRP A 1 98 ? 10.067 -10.609 -5.641 1.00 90.69 98 TRP A O 1
ATOM 748 N N . ASP A 1 99 ? 9.592 -12.034 -3.970 1.00 89.56 99 ASP A N 1
ATOM 749 C CA . ASP A 1 99 ? 10.290 -13.202 -4.498 1.00 89.56 99 ASP A CA 1
ATOM 750 C C . ASP A 1 99 ? 9.228 -14.116 -5.117 1.00 89.56 99 ASP A C 1
ATOM 752 O O . ASP A 1 99 ? 8.537 -14.869 -4.419 1.00 89.56 99 ASP A O 1
ATOM 756 N N . ASN A 1 100 ? 9.045 -13.986 -6.433 1.00 83.31 100 ASN A N 1
ATOM 757 C CA . ASN A 1 100 ? 8.055 -14.751 -7.189 1.00 83.31 100 ASN A CA 1
ATOM 758 C C . ASN A 1 100 ? 8.352 -16.264 -7.175 1.00 83.31 100 ASN A C 1
ATOM 760 O O . ASN A 1 100 ? 7.426 -17.038 -6.912 1.00 83.31 100 ASN A O 1
ATOM 764 N N . PRO A 1 101 ? 9.606 -16.727 -7.381 1.00 84.81 101 PRO A N 1
ATOM 765 C CA . PRO A 1 101 ? 9.947 -18.145 -7.246 1.00 84.81 101 PRO A CA 1
ATOM 766 C C . PRO A 1 101 ? 9.655 -18.742 -5.863 1.00 84.81 101 PRO A C 1
ATOM 768 O O . PRO A 1 101 ? 9.229 -19.896 -5.778 1.00 84.81 101 PRO A O 1
ATOM 771 N N . ALA A 1 102 ? 9.901 -17.994 -4.785 1.00 88.12 102 ALA A N 1
ATOM 772 C CA . ALA A 1 102 ? 9.630 -18.438 -3.419 1.00 88.12 102 ALA A CA 1
ATOM 773 C C . ALA A 1 102 ? 8.189 -18.168 -2.966 1.00 88.12 102 ALA A C 1
ATOM 775 O O . ALA A 1 102 ? 7.802 -18.657 -1.905 1.00 88.12 102 ALA A O 1
ATOM 776 N N . GLN A 1 103 ? 7.411 -17.422 -3.756 1.00 89.75 103 GLN A N 1
ATOM 777 C CA . GLN A 1 103 ? 6.053 -16.979 -3.442 1.00 89.75 103 GLN A CA 1
ATOM 778 C C . GLN A 1 103 ? 5.988 -16.234 -2.106 1.00 89.75 103 GLN A C 1
ATOM 780 O O . GLN A 1 103 ? 5.178 -16.544 -1.232 1.00 89.75 103 GLN A O 1
ATOM 785 N N . THR A 1 104 ? 6.877 -15.255 -1.926 1.00 92.31 104 THR A N 1
ATOM 786 C CA . THR A 1 104 ? 6.879 -14.426 -0.718 1.00 92.31 104 THR A CA 1
ATOM 787 C C . THR A 1 104 ? 6.986 -12.948 -1.033 1.00 92.31 104 THR A C 1
ATOM 789 O O . THR A 1 104 ? 7.616 -12.555 -2.009 1.00 92.31 104 THR A O 1
ATOM 792 N N . ALA A 1 105 ? 6.413 -12.124 -0.160 1.00 93.19 105 ALA A N 1
ATOM 793 C CA . ALA A 1 105 ? 6.684 -10.695 -0.114 1.00 93.19 105 ALA A CA 1
ATOM 794 C C . ALA A 1 105 ? 7.303 -10.336 1.234 1.00 93.19 105 ALA A C 1
ATOM 796 O O . ALA A 1 105 ? 6.869 -10.843 2.272 1.00 93.19 105 ALA A O 1
ATOM 797 N N . ALA A 1 106 ? 8.304 -9.461 1.236 1.00 94.81 106 ALA A N 1
ATOM 798 C CA . ALA A 1 106 ? 9.047 -9.086 2.429 1.00 94.81 106 ALA A CA 1
ATOM 799 C C . ALA A 1 106 ? 9.228 -7.573 2.560 1.00 94.81 106 ALA A C 1
ATOM 801 O O . ALA A 1 106 ? 9.470 -6.859 1.589 1.00 94.81 106 ALA A O 1
ATOM 802 N N . THR A 1 107 ? 9.181 -7.105 3.804 1.00 95.12 107 THR A N 1
ATOM 803 C CA . THR A 1 107 ? 9.581 -5.762 4.229 1.00 95.12 107 THR A CA 1
ATOM 804 C C . THR A 1 107 ? 10.618 -5.891 5.336 1.00 95.12 107 THR A C 1
ATOM 806 O O . THR A 1 107 ? 10.931 -6.978 5.827 1.00 95.12 107 THR A O 1
ATOM 809 N N . ARG A 1 108 ? 11.124 -4.761 5.830 1.00 92.56 108 ARG A N 1
ATOM 810 C CA . ARG A 1 108 ? 11.975 -4.751 7.031 1.00 92.56 108 ARG A CA 1
ATOM 811 C C . ARG A 1 108 ? 11.277 -5.258 8.305 1.00 92.56 108 ARG A C 1
ATOM 813 O O . ARG A 1 108 ? 11.953 -5.440 9.315 1.00 92.56 108 ARG A O 1
ATOM 820 N N . TYR A 1 109 ? 9.955 -5.448 8.285 1.00 93.44 109 TYR A N 1
ATOM 821 C CA . TYR A 1 109 ? 9.168 -5.885 9.440 1.00 93.44 109 TYR A CA 1
ATOM 822 C C . TYR A 1 109 ? 8.755 -7.358 9.400 1.00 93.44 109 TYR A C 1
ATOM 824 O O . TYR A 1 109 ? 8.247 -7.857 10.406 1.00 93.44 109 TYR A O 1
ATOM 832 N N . GLY A 1 110 ? 9.001 -8.065 8.295 1.00 94.94 110 GLY A N 1
ATOM 833 C CA . GLY A 1 110 ? 8.679 -9.483 8.163 1.00 94.94 110 GLY A CA 1
ATOM 834 C C . GLY A 1 110 ? 8.477 -9.913 6.717 1.00 94.94 110 GLY A C 1
ATOM 835 O O . GLY A 1 110 ? 8.863 -9.210 5.786 1.00 94.94 110 GLY A O 1
ATOM 836 N N . SER A 1 111 ? 7.853 -11.073 6.547 1.00 95.56 111 SER A N 1
ATOM 837 C CA . SER A 1 111 ? 7.483 -11.622 5.246 1.00 95.56 111 SER A CA 1
ATOM 838 C C . SER A 1 111 ? 6.153 -12.361 5.317 1.00 95.56 111 SER A C 1
ATOM 840 O O . SER A 1 111 ? 5.802 -12.905 6.366 1.00 95.56 111 SER A O 1
ATOM 842 N N . ILE A 1 112 ? 5.452 -12.414 4.190 1.00 94.69 112 ILE A N 1
ATOM 843 C CA . ILE A 1 112 ? 4.191 -13.138 4.012 1.00 94.69 112 ILE A CA 1
ATOM 844 C C . ILE A 1 112 ? 4.270 -14.062 2.796 1.00 94.69 112 ILE A C 1
ATOM 846 O O . ILE A 1 112 ? 5.094 -13.851 1.907 1.00 94.69 112 ILE A O 1
ATOM 850 N N . ASP A 1 113 ? 3.413 -15.078 2.784 1.00 91.69 113 ASP A N 1
ATOM 851 C CA . ASP A 1 113 ? 3.179 -15.963 1.640 1.00 91.69 113 ASP A CA 1
ATOM 852 C C . ASP A 1 113 ? 2.274 -15.251 0.620 1.00 91.69 113 ASP A C 1
ATOM 854 O O . ASP A 1 113 ? 1.268 -14.648 1.002 1.00 91.69 113 ASP A O 1
ATOM 858 N N . THR A 1 114 ? 2.647 -15.293 -0.657 1.00 89.19 114 THR A N 1
ATOM 859 C CA . THR A 1 114 ? 1.916 -14.671 -1.775 1.00 89.19 114 THR A CA 1
ATOM 860 C C . THR A 1 114 ? 1.350 -15.693 -2.762 1.00 89.19 114 THR A C 1
ATOM 862 O O . THR A 1 114 ? 0.783 -15.310 -3.783 1.00 89.19 114 THR A O 1
ATOM 865 N N . SER A 1 115 ? 1.447 -16.992 -2.462 1.00 86.38 115 SER A N 1
ATOM 866 C CA . SER A 1 115 ? 1.060 -18.093 -3.361 1.00 86.38 115 SER A CA 1
ATOM 867 C C . SER A 1 115 ? -0.419 -18.132 -3.761 1.00 86.38 115 SER A C 1
ATOM 869 O O . SER A 1 115 ? -0.775 -18.866 -4.681 1.00 86.38 115 SER A O 1
ATOM 871 N N . LEU A 1 116 ? -1.275 -17.366 -3.078 1.00 83.50 116 LEU A N 1
ATOM 872 C CA . LEU A 1 116 ? -2.729 -17.361 -3.262 1.00 83.50 116 LEU A CA 1
ATOM 873 C C . LEU A 1 116 ? -3.282 -16.081 -3.907 1.00 83.50 116 LEU A C 1
ATOM 875 O O . LEU A 1 116 ? -4.489 -15.989 -4.082 1.00 83.50 116 LEU A O 1
ATOM 879 N N . ALA A 1 117 ? -2.452 -15.076 -4.196 1.00 75.50 117 ALA A N 1
ATOM 880 C CA . ALA A 1 117 ? -2.950 -13.741 -4.542 1.00 75.50 117 ALA A CA 1
ATOM 881 C C . ALA A 1 117 ? -2.284 -13.106 -5.773 1.00 75.50 117 ALA A C 1
ATOM 883 O O . ALA A 1 117 ? -2.482 -11.920 -5.988 1.00 75.50 117 ALA A O 1
ATOM 884 N N . ASP A 1 118 ? -1.516 -13.846 -6.584 1.00 74.06 118 ASP A N 1
ATOM 885 C CA . ASP A 1 118 ? -0.960 -13.390 -7.879 1.00 74.06 118 ASP A CA 1
ATOM 886 C C . ASP A 1 118 ? -0.442 -11.934 -7.874 1.00 74.06 118 ASP A C 1
ATOM 888 O O . ASP A 1 118 ? -0.727 -11.137 -8.766 1.00 74.06 118 ASP A O 1
ATOM 892 N N . MET A 1 119 ? 0.308 -11.569 -6.824 1.00 81.62 119 MET A N 1
ATOM 893 C CA . MET A 1 119 ? 0.892 -10.232 -6.618 1.00 81.62 119 MET A CA 1
ATOM 894 C C . MET A 1 119 ? -0.127 -9.085 -6.495 1.00 81.62 119 MET A C 1
ATOM 896 O O . MET A 1 119 ? 0.258 -7.918 -6.508 1.00 81.62 119 MET A O 1
ATOM 900 N N . THR A 1 120 ? -1.405 -9.406 -6.317 1.00 89.50 120 THR A N 1
ATOM 901 C CA . THR A 1 120 ? -2.488 -8.466 -6.052 1.00 89.50 120 THR A CA 1
ATOM 902 C C . THR A 1 120 ? -2.451 -8.013 -4.605 1.00 89.50 120 THR A C 1
ATOM 904 O O . THR A 1 120 ? -2.457 -8.820 -3.670 1.00 89.50 120 THR A O 1
ATOM 907 N N . PHE A 1 121 ? -2.438 -6.700 -4.402 1.00 93.88 121 PHE A N 1
ATOM 908 C CA . PHE A 1 121 ? -2.475 -6.118 -3.072 1.00 93.88 121 PHE A CA 1
ATOM 909 C C . PHE A 1 121 ? -3.314 -4.850 -2.995 1.00 93.88 121 PHE A C 1
ATOM 911 O O . PHE A 1 121 ? -3.482 -4.124 -3.969 1.00 93.88 121 PHE A O 1
ATOM 918 N N . GLY A 1 122 ? -3.786 -4.554 -1.792 1.00 95.31 122 GLY A N 1
ATOM 919 C CA . GLY A 1 122 ? -4.246 -3.224 -1.415 1.00 95.31 122 GLY A CA 1
ATOM 920 C C . GLY A 1 122 ? -3.435 -2.687 -0.241 1.00 95.31 122 GLY A C 1
ATOM 921 O O . GLY A 1 122 ? -2.589 -3.376 0.330 1.00 95.31 122 GLY A O 1
ATOM 922 N N . PHE A 1 123 ? -3.702 -1.447 0.143 1.00 95.44 123 PH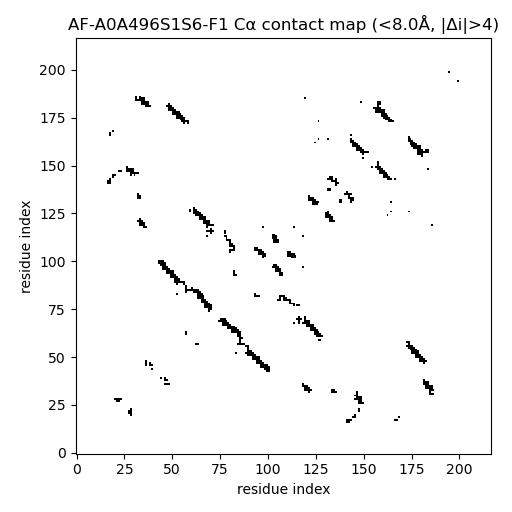E A N 1
ATOM 923 C CA . PHE A 1 123 ? -3.100 -0.799 1.308 1.00 95.44 123 PHE A CA 1
ATOM 924 C C . PHE A 1 123 ? -4.018 -0.835 2.519 1.00 95.44 123 PHE A C 1
ATOM 926 O O . PHE A 1 123 ? -5.235 -0.722 2.373 1.00 95.44 123 PHE A O 1
ATOM 933 N N . PHE A 1 124 ? -3.433 -0.957 3.705 1.00 94.31 124 PHE A N 1
ATOM 934 C CA . PHE A 1 124 ? -4.140 -0.777 4.965 1.00 94.31 124 PHE A CA 1
ATOM 935 C C . PHE A 1 124 ? -3.402 0.223 5.850 1.00 94.31 124 PHE A C 1
ATOM 937 O O . PHE A 1 124 ? -2.181 0.381 5.753 1.00 94.31 124 PHE A O 1
ATOM 944 N N . PHE A 1 125 ? -4.133 0.842 6.767 1.00 90.81 125 PHE A N 1
ATOM 945 C CA . PHE A 1 125 ? -3.526 1.464 7.931 1.00 90.81 125 PHE A CA 1
ATOM 946 C C . PHE A 1 125 ? -4.289 1.090 9.197 1.00 90.81 125 PHE A C 1
ATOM 948 O O . PHE A 1 125 ? -5.476 0.773 9.167 1.00 90.81 125 PHE A O 1
ATOM 955 N N . ILE A 1 126 ? -3.569 1.086 10.308 1.00 89.44 126 ILE A N 1
ATOM 956 C CA . ILE A 1 126 ? -4.105 0.900 11.648 1.00 89.44 126 ILE A CA 1
ATOM 957 C C . ILE A 1 126 ? -4.005 2.246 12.342 1.00 89.44 126 ILE A C 1
ATOM 959 O O . ILE A 1 126 ? -2.950 2.880 12.274 1.00 89.44 126 ILE A O 1
ATOM 963 N N . SER A 1 127 ? -5.090 2.663 12.978 1.00 84.38 127 SER A N 1
ATOM 964 C CA . SER A 1 127 ? -5.148 3.855 13.816 1.00 84.38 127 SER A CA 1
ATOM 965 C C . SER A 1 127 ? -6.136 3.624 14.949 1.00 84.38 127 SER A C 1
ATOM 967 O O . SER A 1 127 ? -7.192 3.033 14.723 1.00 84.38 127 SER A O 1
ATOM 969 N N . ASP A 1 128 ? -5.781 4.052 16.160 1.00 81.69 128 ASP A N 1
ATOM 970 C CA . ASP A 1 128 ? -6.637 3.985 17.350 1.00 81.69 128 ASP A CA 1
ATOM 971 C C . ASP A 1 128 ? -7.306 2.609 17.599 1.00 81.69 128 ASP A C 1
ATOM 973 O O . ASP A 1 128 ? -8.425 2.504 18.106 1.00 81.69 128 ASP A O 1
ATOM 977 N N . GLY A 1 129 ? -6.599 1.521 17.287 1.00 83.94 129 GLY A N 1
ATOM 978 C CA . GLY A 1 129 ? -7.051 0.138 17.451 1.00 83.94 129 GLY A CA 1
ATOM 979 C C . GLY A 1 129 ? -7.923 -0.415 16.319 1.00 83.94 129 GLY A C 1
ATOM 980 O O . GLY A 1 129 ? -8.228 -1.610 16.341 1.00 83.94 129 GLY A O 1
ATOM 981 N N . ASP A 1 130 ? -8.272 0.405 15.329 1.00 88.00 130 ASP A N 1
ATOM 982 C CA . ASP A 1 130 ? -9.057 0.022 14.158 1.00 88.00 130 ASP A CA 1
ATOM 983 C C . ASP A 1 130 ? -8.164 -0.158 12.923 1.00 88.00 130 ASP A C 1
ATOM 985 O O . ASP A 1 130 ? -7.091 0.433 12.807 1.00 88.00 130 ASP A O 1
ATOM 989 N N . THR A 1 131 ? -8.590 -1.021 11.996 1.00 91.25 131 THR A N 1
ATOM 990 C CA . THR A 1 131 ? -7.902 -1.259 10.716 1.00 91.25 131 THR A CA 1
ATOM 991 C C . THR A 1 131 ? -8.777 -0.793 9.569 1.00 91.25 131 THR A C 1
ATOM 993 O O . THR A 1 131 ? -9.941 -1.179 9.479 1.00 91.25 131 THR A O 1
ATOM 996 N N . TYR A 1 132 ? -8.181 -0.013 8.679 1.00 91.06 132 TYR A N 1
ATOM 997 C CA . TYR A 1 132 ? -8.832 0.582 7.526 1.00 91.06 132 TYR A CA 1
ATOM 998 C C . TYR A 1 132 ? -8.155 0.079 6.261 1.00 91.06 132 TYR A C 1
ATOM 1000 O O . TYR A 1 132 ? -6.925 0.089 6.158 1.00 91.06 132 TYR A O 1
ATOM 1008 N N . TYR A 1 133 ? -8.956 -0.355 5.296 1.00 93.00 133 TYR A N 1
ATOM 1009 C CA . TYR A 1 133 ? -8.495 -0.929 4.040 1.00 93.00 133 TYR A CA 1
ATOM 1010 C C . TYR A 1 133 ? -8.763 0.015 2.871 1.00 93.00 133 TYR A C 1
ATOM 1012 O O . TYR A 1 133 ? -9.696 0.802 2.877 1.00 93.00 133 TYR A O 1
ATOM 1020 N N . SER A 1 134 ? -7.942 -0.082 1.840 1.00 92.62 134 SER A N 1
ATOM 1021 C CA . SER A 1 134 ? -8.145 0.608 0.557 1.00 92.62 134 SER A CA 1
ATOM 1022 C C . SER A 1 134 ? -9.415 0.185 -0.175 1.00 92.62 134 SER A C 1
ATOM 1024 O O . SER A 1 134 ? -9.935 0.974 -0.945 1.00 92.62 134 SER A O 1
ATOM 1026 N N . GLN A 1 135 ? -9.916 -1.027 0.072 1.00 91.94 135 GLN A N 1
ATOM 1027 C CA . GLN A 1 135 ? -11.187 -1.487 -0.479 1.00 91.94 135 GLN A CA 1
ATOM 1028 C C . GLN A 1 135 ? -12.356 -1.045 0.406 1.00 91.94 135 GLN A C 1
ATOM 1030 O O . GLN A 1 135 ? -12.467 -1.486 1.556 1.00 91.94 135 GLN A O 1
ATOM 1035 N N . GLU A 1 136 ? -13.269 -0.244 -0.144 1.00 87.88 136 GLU A N 1
ATOM 1036 C CA . GLU A 1 136 ? -14.446 0.301 0.543 1.00 87.88 136 GLU A CA 1
ATOM 1037 C C . GLU A 1 136 ? -15.313 -0.813 1.158 1.00 87.88 136 GLU A C 1
ATOM 1039 O O . GLU A 1 136 ? -15.841 -0.689 2.273 1.00 87.88 136 GLU A O 1
ATOM 1044 N N . VAL A 1 137 ? -15.433 -1.943 0.450 1.00 87.94 137 VAL A N 1
ATOM 1045 C CA . VAL A 1 137 ? -16.249 -3.090 0.873 1.00 87.94 137 VAL A CA 1
ATOM 1046 C C . VAL A 1 137 ? -15.755 -3.706 2.184 1.00 87.94 137 VAL A C 1
ATOM 1048 O O . VAL A 1 137 ? -16.569 -4.118 3.016 1.00 87.94 137 VAL A O 1
ATOM 1051 N N . LEU A 1 138 ? -14.440 -3.698 2.419 1.00 90.00 138 LEU A N 1
ATOM 1052 C CA . LEU A 1 138 ? -13.832 -4.225 3.642 1.00 90.00 138 LEU A CA 1
ATOM 1053 C C . LEU A 1 138 ? -14.044 -3.297 4.845 1.00 90.00 138 LEU A C 1
ATOM 1055 O O . LEU A 1 138 ? -13.944 -3.740 5.987 1.00 90.00 138 LEU A O 1
ATOM 1059 N N . ASN A 1 139 ? -14.428 -2.045 4.595 1.00 87.94 139 ASN A N 1
ATOM 1060 C CA . ASN A 1 139 ? -14.731 -1.044 5.616 1.00 87.94 139 ASN A CA 1
ATOM 1061 C C . ASN A 1 139 ? -16.240 -0.815 5.800 1.00 87.94 139 ASN A C 1
ATOM 1063 O O . ASN A 1 139 ? -16.666 0.213 6.330 1.00 87.94 139 ASN A O 1
ATOM 1067 N N . GLY A 1 140 ? -17.084 -1.730 5.316 1.00 85.50 140 GLY A N 1
ATOM 1068 C CA . GLY A 1 140 ? -18.536 -1.591 5.427 1.00 85.50 140 GLY A CA 1
ATOM 1069 C C . GLY A 1 140 ? -19.129 -0.469 4.567 1.00 85.50 140 GLY A C 1
ATOM 1070 O O . GLY A 1 140 ? -20.166 0.084 4.939 1.00 85.50 140 GLY A O 1
ATOM 1071 N N . GLY A 1 141 ? -18.506 -0.143 3.429 1.00 82.50 141 GLY A N 1
ATOM 1072 C CA . GLY A 1 141 ? -19.012 0.866 2.491 1.00 82.50 141 GLY A CA 1
ATOM 1073 C C . GLY A 1 141 ? -18.509 2.285 2.777 1.00 82.50 141 GLY A C 1
ATOM 1074 O O . GLY A 1 141 ? -19.223 3.258 2.540 1.00 82.50 141 GLY A O 1
ATOM 1075 N N . THR A 1 142 ? -17.338 2.412 3.405 1.00 83.38 142 THR A N 1
ATOM 1076 C CA . THR A 1 142 ? -16.704 3.706 3.676 1.00 83.38 142 THR A CA 1
ATOM 1077 C C . THR A 1 142 ? -15.294 3.719 3.106 1.00 83.38 142 THR A C 1
ATOM 1079 O O . THR A 1 142 ? -14.491 2.833 3.395 1.00 83.38 142 THR A O 1
ATOM 1082 N N . ASP A 1 143 ? -15.001 4.727 2.294 1.00 84.44 143 ASP A N 1
ATOM 1083 C CA . ASP A 1 143 ? -13.683 4.913 1.707 1.00 84.44 143 ASP A CA 1
ATOM 1084 C C . ASP A 1 143 ? -12.788 5.718 2.661 1.00 84.44 143 ASP A C 1
ATOM 1086 O O . ASP A 1 143 ? -13.164 6.801 3.124 1.00 84.44 143 ASP A O 1
ATOM 1090 N N . TYR A 1 144 ? -11.619 5.150 2.960 1.00 85.44 144 TYR A N 1
ATOM 1091 C CA . TYR A 1 144 ? -10.593 5.711 3.838 1.00 85.44 144 TYR A CA 1
ATOM 1092 C C . TYR A 1 144 ? -9.276 6.003 3.095 1.00 85.44 144 TYR A C 1
ATOM 1094 O O . TYR A 1 144 ? -8.283 6.382 3.734 1.00 85.44 144 TYR A O 1
ATOM 1102 N N . PHE A 1 145 ? -9.259 5.887 1.761 1.00 88.38 145 PHE A N 1
ATOM 1103 C CA . PHE A 1 145 ? -8.072 6.089 0.943 1.00 88.38 145 PHE A CA 1
ATOM 1104 C C . PHE A 1 145 ? -8.328 6.966 -0.288 1.00 88.38 145 PHE A C 1
ATOM 1106 O O . PHE A 1 145 ? -9.189 6.697 -1.103 1.00 88.38 145 PHE A O 1
ATOM 1113 N N . GLY A 1 146 ? -7.486 7.979 -0.489 1.00 88.50 146 GLY A N 1
ATOM 1114 C CA . GLY A 1 146 ? -7.346 8.640 -1.786 1.00 88.50 146 GLY A CA 1
ATOM 1115 C C . GLY A 1 146 ? -6.151 8.066 -2.537 1.00 88.50 146 GLY A C 1
ATOM 1116 O O . GLY A 1 146 ? -5.036 8.108 -2.007 1.00 88.50 146 GLY A O 1
ATOM 1117 N N . MET A 1 147 ? -6.359 7.580 -3.759 1.00 90.38 147 MET A N 1
ATOM 1118 C CA . MET A 1 147 ? -5.321 6.926 -4.557 1.00 90.38 147 MET A CA 1
ATOM 1119 C C . MET A 1 147 ? -5.063 7.705 -5.843 1.00 90.38 147 MET A C 1
ATOM 1121 O O . MET A 1 147 ? -5.937 7.813 -6.690 1.00 90.38 147 MET A O 1
ATOM 1125 N N . TYR A 1 148 ? -3.854 8.219 -6.042 1.00 90.62 148 TYR A N 1
ATOM 1126 C CA . TYR A 1 148 ? -3.530 9.069 -7.192 1.00 90.62 148 TYR A CA 1
ATOM 1127 C C . TYR A 1 148 ? -2.402 8.435 -7.983 1.00 90.62 148 TYR A C 1
ATOM 1129 O O . TYR A 1 148 ? -1.251 8.444 -7.545 1.00 90.62 148 TYR A O 1
ATOM 1137 N N . TRP A 1 149 ? -2.738 7.875 -9.137 1.00 90.62 149 TRP A N 1
ATOM 1138 C CA . TRP A 1 149 ? -1.800 7.138 -9.972 1.00 90.62 149 TRP A CA 1
ATOM 1139 C C . TRP A 1 149 ? -1.449 7.910 -11.241 1.00 90.62 149 TRP A C 1
ATOM 1141 O O . TRP A 1 149 ? -2.318 8.485 -11.894 1.00 90.62 149 TRP A O 1
ATOM 1151 N N . GLU A 1 150 ? -0.166 7.909 -11.588 1.00 84.56 150 GLU A N 1
ATOM 1152 C CA . GLU A 1 150 ? 0.383 8.539 -12.783 1.00 84.56 150 GLU A CA 1
ATOM 1153 C C . GLU A 1 150 ? 1.279 7.548 -13.536 1.00 84.56 150 GLU A C 1
ATOM 1155 O O . GLU A 1 150 ? 2.084 6.819 -12.961 1.00 84.56 150 GLU A O 1
ATOM 1160 N N . THR A 1 151 ? 1.131 7.532 -14.858 1.00 77.44 151 THR A N 1
ATOM 1161 C CA . THR A 1 151 ? 1.874 6.654 -15.775 1.00 77.44 151 THR A CA 1
ATOM 1162 C C . THR A 1 151 ? 3.190 7.254 -16.264 1.00 77.44 151 THR A C 1
ATOM 1164 O O . THR A 1 151 ? 3.980 6.559 -16.906 1.00 77.44 151 THR A O 1
ATOM 1167 N N . ASP A 1 152 ? 3.417 8.544 -16.014 1.00 73.62 152 ASP A N 1
ATOM 1168 C CA . ASP A 1 152 ? 4.614 9.256 -16.448 1.00 73.62 152 ASP A CA 1
ATOM 1169 C C . ASP A 1 152 ? 5.886 8.691 -15.771 1.00 73.62 152 ASP A C 1
ATOM 1171 O O . ASP A 1 152 ? 6.011 8.720 -14.551 1.00 73.62 152 ASP A O 1
ATOM 1175 N N . PRO A 1 153 ? 6.890 8.206 -16.521 1.00 60.12 153 PRO A N 1
ATOM 1176 C CA . PRO A 1 153 ? 8.141 7.715 -15.937 1.00 60.12 153 PRO A CA 1
ATOM 1177 C C . PRO A 1 153 ? 9.047 8.819 -15.357 1.00 60.12 153 PRO A C 1
ATOM 1179 O O . PRO A 1 153 ? 10.121 8.509 -14.841 1.00 60.12 153 PRO A O 1
ATOM 1182 N N . PHE A 1 154 ? 8.681 10.099 -15.491 1.00 67.12 154 PHE A N 1
ATOM 1183 C CA . PHE A 1 154 ? 9.461 11.238 -14.998 1.00 67.12 154 PHE A CA 1
ATOM 1184 C C . PHE A 1 154 ? 8.941 11.839 -13.683 1.00 67.12 154 PHE A C 1
ATOM 1186 O O . PHE A 1 154 ? 9.497 12.847 -13.236 1.00 67.12 154 PHE A O 1
ATOM 1193 N N . VAL A 1 155 ? 7.908 11.258 -13.062 1.00 69.00 155 VAL A N 1
ATOM 1194 C CA . VAL A 1 155 ? 7.458 11.660 -11.719 1.00 69.00 155 VAL A CA 1
ATOM 1195 C C . VAL A 1 155 ? 8.226 10.925 -10.618 1.00 69.00 155 VAL A C 1
ATOM 1197 O O . VAL A 1 155 ? 8.706 9.811 -10.809 1.00 69.00 155 VAL A O 1
ATOM 1200 N N . ASP A 1 156 ? 8.348 11.567 -9.452 1.00 71.62 156 ASP A N 1
ATOM 1201 C CA . ASP A 1 156 ? 9.067 11.021 -8.288 1.00 71.62 156 ASP A CA 1
ATOM 1202 C C . ASP A 1 156 ? 8.443 9.709 -7.756 1.00 71.62 156 ASP A C 1
ATOM 1204 O O . ASP A 1 156 ? 9.114 8.914 -7.090 1.00 71.62 156 ASP A O 1
ATOM 1208 N N . ALA A 1 157 ? 7.151 9.507 -8.038 1.00 81.69 157 ALA A N 1
ATOM 1209 C CA . ALA A 1 157 ? 6.351 8.354 -7.656 1.00 81.69 157 ALA A CA 1
ATOM 1210 C C . ALA A 1 157 ? 5.232 8.100 -8.664 1.00 81.69 157 ALA A C 1
ATOM 1212 O O . ALA A 1 157 ? 4.611 9.057 -9.124 1.00 81.69 157 ALA A O 1
ATOM 1213 N N . ASN A 1 158 ? 4.926 6.835 -8.953 1.00 87.94 158 ASN A N 1
ATOM 1214 C CA . ASN A 1 158 ? 3.826 6.491 -9.851 1.00 87.94 158 ASN A CA 1
ATOM 1215 C C . ASN A 1 158 ? 2.483 6.317 -9.127 1.00 87.94 158 ASN A C 1
ATOM 1217 O O . ASN A 1 158 ? 1.443 6.449 -9.760 1.00 87.94 158 ASN A O 1
ATOM 1221 N N . LEU A 1 159 ? 2.477 6.094 -7.812 1.00 91.38 159 LEU A N 1
ATOM 1222 C CA . LEU A 1 159 ? 1.267 6.090 -6.989 1.00 91.38 159 LEU A CA 1
ATOM 1223 C C . LEU A 1 159 ? 1.464 6.940 -5.737 1.00 91.38 159 LEU A C 1
ATOM 1225 O O . LEU A 1 159 ? 2.432 6.763 -5.006 1.00 91.38 159 LEU A O 1
ATOM 1229 N N . TYR A 1 160 ? 0.503 7.806 -5.442 1.00 90.88 160 TYR A N 1
ATOM 1230 C CA . TYR A 1 160 ? 0.358 8.460 -4.148 1.00 90.88 160 TYR A CA 1
ATOM 1231 C C . TYR A 1 160 ? -0.851 7.873 -3.426 1.00 90.88 160 TYR A C 1
ATOM 1233 O O . TYR A 1 160 ? -1.956 7.867 -3.962 1.00 90.88 160 TYR A O 1
ATOM 1241 N N . VAL A 1 161 ? -0.644 7.413 -2.199 1.00 91.12 161 VAL A N 1
ATOM 1242 C CA . VAL A 1 161 ? -1.671 6.827 -1.338 1.00 91.12 161 VAL A CA 1
ATOM 1243 C C . VAL A 1 161 ? -1.878 7.744 -0.148 1.00 91.12 161 VAL A C 1
ATOM 1245 O O . VAL A 1 161 ? -0.924 8.043 0.572 1.00 91.12 161 VAL A O 1
ATOM 1248 N N . ILE A 1 162 ? -3.116 8.180 0.073 1.00 87.94 162 ILE A N 1
ATOM 1249 C CA . ILE A 1 162 ? -3.486 9.032 1.201 1.00 87.94 162 ILE A CA 1
ATOM 1250 C C . ILE A 1 162 ? -4.512 8.313 2.069 1.00 87.94 162 ILE A C 1
ATOM 1252 O O . ILE A 1 162 ? -5.661 8.200 1.668 1.00 87.94 162 ILE A O 1
ATOM 1256 N N . GLY A 1 163 ? -4.116 7.881 3.264 1.00 85.81 163 GLY A N 1
ATOM 1257 C CA . GLY A 1 163 ? -5.021 7.360 4.289 1.00 85.81 163 GLY A CA 1
ATOM 1258 C C . GLY A 1 163 ? -5.492 8.463 5.238 1.00 85.81 163 GLY A C 1
ATOM 1259 O O . GLY A 1 163 ? -4.729 9.388 5.535 1.00 85.81 163 GLY A O 1
ATOM 1260 N N . ASN A 1 164 ? -6.734 8.374 5.708 1.00 79.88 164 ASN A N 1
ATOM 1261 C CA . ASN A 1 164 ? -7.270 9.226 6.774 1.00 79.88 164 ASN A CA 1
ATOM 1262 C C . ASN A 1 164 ? -8.221 8.402 7.640 1.00 79.88 164 ASN A C 1
ATOM 1264 O O . ASN A 1 164 ? -9.068 7.734 7.068 1.00 79.88 164 ASN A O 1
ATOM 1268 N N . ASP A 1 165 ? -8.103 8.442 8.962 1.00 71.06 165 ASP A N 1
ATOM 1269 C CA . ASP A 1 165 ? -8.832 7.572 9.901 1.00 71.06 165 ASP A CA 1
ATOM 1270 C C . ASP A 1 165 ? -10.126 8.188 10.465 1.00 71.06 165 ASP A C 1
ATOM 1272 O O . ASP A 1 165 ? -11.058 7.478 10.836 1.00 71.06 165 ASP A O 1
ATOM 1276 N N . ASP A 1 166 ? -10.230 9.515 10.486 1.00 65.00 166 ASP A N 1
ATOM 1277 C CA . ASP A 1 166 ? -11.317 10.230 11.152 1.00 65.00 166 ASP A CA 1
ATOM 1278 C C . ASP A 1 166 ? -12.556 10.404 10.260 1.00 65.00 166 ASP A C 1
ATOM 1280 O O . ASP A 1 166 ? -13.562 10.991 10.684 1.00 65.00 166 ASP A O 1
ATOM 1284 N N . GLY A 1 167 ? -12.468 9.940 9.004 1.00 53.94 167 GLY A N 1
ATOM 1285 C CA . GLY A 1 167 ? -13.477 10.094 7.954 1.00 53.94 167 GLY A CA 1
ATOM 1286 C C . GLY A 1 167 ? -13.897 11.550 7.702 1.00 53.94 167 GLY A C 1
ATOM 1287 O O . GLY A 1 167 ? -14.852 11.815 6.972 1.00 53.94 167 GLY A O 1
ATOM 1288 N N . ASN A 1 168 ? -13.218 12.521 8.312 1.00 53.47 168 ASN A N 1
ATOM 1289 C CA . ASN A 1 168 ? -13.536 13.932 8.272 1.00 53.47 168 ASN A CA 1
ATOM 1290 C C . ASN A 1 168 ? -12.379 14.670 7.601 1.00 53.47 168 ASN A C 1
ATOM 1292 O O . ASN A 1 168 ? -11.217 14.305 7.649 1.00 53.47 168 ASN A O 1
ATOM 1296 N N . ARG A 1 169 ? -12.665 15.767 6.906 1.00 54.06 169 ARG A N 1
ATOM 1297 C CA . ARG A 1 169 ? -11.649 16.493 6.115 1.00 54.06 169 ARG A CA 1
ATOM 1298 C C . ARG A 1 169 ? -10.630 17.263 6.974 1.00 54.06 169 ARG A C 1
ATOM 1300 O O . ARG A 1 169 ? -10.097 18.281 6.525 1.00 54.06 169 ARG A O 1
ATOM 1307 N N . HIS A 1 170 ? -10.393 16.857 8.218 1.00 52.88 170 HIS A N 1
ATOM 1308 C CA . HIS A 1 170 ? -9.487 17.542 9.118 1.00 52.88 170 HIS A CA 1
ATOM 1309 C C . HIS A 1 170 ? -8.051 17.124 8.810 1.00 52.88 170 HIS A C 1
ATOM 1311 O O . HIS A 1 170 ? -7.541 16.133 9.299 1.00 52.88 170 HIS A O 1
ATOM 1317 N N . TRP A 1 171 ? -7.344 17.965 8.054 1.00 52.00 171 TRP A N 1
ATOM 1318 C CA . TRP A 1 171 ? -5.904 17.833 7.768 1.00 52.00 171 TRP A CA 1
ATOM 1319 C C . TRP A 1 171 ? -4.986 17.846 8.996 1.00 52.00 171 TRP A C 1
ATOM 1321 O O . TRP A 1 171 ? -3.765 17.941 8.850 1.00 52.00 171 TRP A O 1
ATOM 1331 N N . ASN A 1 172 ? -5.559 17.882 10.196 1.00 52.69 172 ASN A N 1
ATOM 1332 C CA . ASN A 1 172 ? -4.827 18.265 11.379 1.00 52.69 172 ASN A CA 1
ATOM 1333 C C . ASN A 1 172 ? -4.409 17.092 12.239 1.00 52.69 172 ASN A C 1
ATOM 1335 O O . ASN A 1 172 ? -3.397 17.277 12.897 1.00 52.69 172 ASN A O 1
ATOM 1339 N N . TYR A 1 173 ? -5.060 15.931 12.196 1.00 55.12 173 TYR A N 1
ATOM 1340 C CA . TYR A 1 173 ? -4.565 14.740 12.883 1.00 55.12 173 TYR A CA 1
ATOM 1341 C C . TYR A 1 173 ? -4.983 13.511 12.059 1.00 55.12 173 TYR A C 1
ATOM 1343 O O . TYR A 1 173 ? -6.096 13.487 11.553 1.00 55.12 173 TYR A O 1
ATOM 1351 N N . ASP A 1 174 ? -4.014 12.616 11.829 1.00 64.75 174 ASP A N 1
ATOM 1352 C CA . ASP A 1 174 ? -4.175 11.234 11.329 1.00 64.75 174 ASP A CA 1
ATOM 1353 C C . ASP A 1 174 ? -4.322 10.968 9.835 1.00 64.75 174 ASP A C 1
ATOM 1355 O O . ASP A 1 174 ? -4.765 9.920 9.369 1.00 64.75 174 ASP A O 1
ATOM 1359 N N . GLN A 1 175 ? -3.734 11.872 9.061 1.00 73.25 175 GLN A N 1
ATOM 1360 C CA . GLN A 1 175 ? -3.482 11.633 7.650 1.00 73.25 175 GLN A CA 1
ATOM 1361 C C . GLN A 1 175 ? -2.100 11.038 7.431 1.00 73.25 175 GLN A C 1
ATOM 1363 O O . GLN A 1 175 ? -1.105 11.527 7.975 1.00 73.25 175 GLN A O 1
ATOM 1368 N N . MET A 1 176 ? -2.026 10.052 6.548 1.00 80.81 176 MET A N 1
ATOM 1369 C CA . MET A 1 176 ? -0.771 9.558 6.008 1.00 80.81 176 MET A CA 1
ATOM 1370 C C . MET A 1 176 ? -0.783 9.680 4.499 1.00 80.81 176 MET A C 1
ATOM 1372 O O . MET A 1 176 ? -1.701 9.205 3.854 1.00 80.81 176 MET A O 1
ATOM 1376 N N . SER A 1 177 ? 0.269 10.266 3.945 1.00 86.31 177 SER A N 1
ATOM 1377 C CA . SER A 1 177 ? 0.581 10.215 2.528 1.00 86.31 177 SER A CA 1
ATOM 1378 C C . SER A 1 177 ? 1.851 9.405 2.347 1.00 86.31 177 SER A C 1
ATOM 1380 O O . SER A 1 177 ? 2.892 9.747 2.922 1.00 86.31 177 SER A O 1
ATOM 1382 N N . VAL A 1 178 ? 1.771 8.377 1.516 1.00 89.50 178 VAL A N 1
ATOM 1383 C CA . VAL A 1 178 ? 2.940 7.661 1.020 1.00 89.50 178 VAL A CA 1
ATOM 1384 C C . VAL A 1 178 ? 2.968 7.735 -0.492 1.00 89.50 178 VAL A C 1
ATOM 1386 O O . VAL A 1 178 ? 1.928 7.742 -1.147 1.00 89.50 178 VAL A O 1
ATOM 1389 N N . SER A 1 179 ? 4.162 7.791 -1.045 1.00 90.25 179 SER A N 1
ATOM 1390 C CA . SER A 1 179 ? 4.387 7.535 -2.458 1.00 90.25 179 SER A CA 1
ATOM 1391 C C . SER A 1 179 ? 4.869 6.105 -2.650 1.00 90.25 179 SER A C 1
ATOM 1393 O O . SER A 1 179 ? 5.569 5.583 -1.787 1.00 90.25 179 SER A O 1
ATOM 1395 N N . ALA A 1 180 ? 4.526 5.489 -3.776 1.00 89.75 180 ALA A N 1
ATOM 1396 C CA . ALA A 1 180 ? 5.047 4.218 -4.251 1.00 89.75 180 ALA A CA 1
ATOM 1397 C C . ALA A 1 180 ? 5.524 4.353 -5.706 1.00 89.75 180 ALA A C 1
ATOM 1399 O O . ALA A 1 180 ? 5.039 5.193 -6.464 1.00 89.75 180 ALA A O 1
ATOM 1400 N N . ASN A 1 181 ? 6.502 3.529 -6.068 1.00 88.25 181 ASN A N 1
ATOM 1401 C CA . ASN A 1 181 ? 7.052 3.398 -7.418 1.00 88.25 181 ASN A CA 1
ATOM 1402 C C . ASN A 1 181 ? 6.816 1.977 -7.934 1.00 88.25 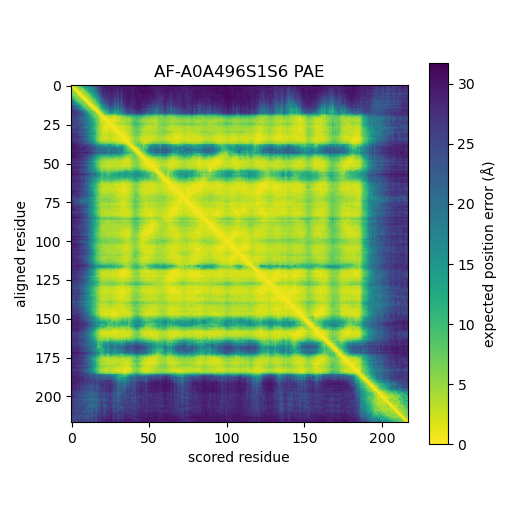181 ASN A C 1
ATOM 1404 O O . ASN A 1 181 ? 6.798 1.074 -7.119 1.00 88.25 181 ASN A O 1
ATOM 1408 N N . ASP A 1 182 ? 6.716 1.745 -9.244 1.00 86.50 182 ASP A N 1
ATOM 1409 C CA . ASP A 1 182 ? 6.583 0.387 -9.824 1.00 86.50 182 ASP A CA 1
ATOM 1410 C C . ASP A 1 182 ? 5.264 -0.341 -9.474 1.00 86.50 182 ASP A C 1
ATOM 1412 O O . ASP A 1 182 ? 5.186 -1.563 -9.386 1.00 86.50 182 ASP A O 1
ATOM 1416 N N . VAL A 1 183 ? 4.182 0.416 -9.278 1.00 87.81 183 VAL A N 1
ATOM 1417 C CA . VAL A 1 183 ? 2.826 -0.132 -9.092 1.00 87.81 183 VAL A CA 1
ATOM 1418 C C . VAL A 1 183 ? 1.833 0.358 -10.152 1.00 87.81 183 VAL A C 1
ATOM 1420 O O . VAL A 1 183 ? 1.974 1.446 -10.711 1.00 87.81 183 VAL A O 1
ATOM 1423 N N . ARG A 1 184 ? 0.808 -0.437 -10.454 1.00 88.75 184 ARG A N 1
ATOM 1424 C CA . ARG A 1 184 ? -0.304 -0.065 -11.344 1.00 88.75 184 ARG A CA 1
ATOM 1425 C C . ARG A 1 184 ? -1.633 -0.631 -10.845 1.00 88.75 184 ARG A C 1
ATOM 1427 O O . ARG A 1 184 ? -1.614 -1.656 -10.161 1.00 88.75 184 ARG A O 1
ATOM 1434 N N . PRO A 1 185 ? -2.770 -0.033 -11.229 1.00 89.38 185 PRO A N 1
ATOM 1435 C CA . PRO A 1 185 ? -4.078 -0.586 -10.924 1.00 89.38 185 PRO A CA 1
ATOM 1436 C C . PRO A 1 185 ? -4.304 -1.960 -11.547 1.00 89.38 185 PRO A C 1
ATOM 1438 O O . PRO A 1 185 ? -3.906 -2.211 -12.696 1.00 89.38 185 PRO A O 1
ATOM 1441 N N . ILE A 1 186 ? -5.017 -2.825 -10.828 1.00 80.75 186 ILE A N 1
ATOM 1442 C CA . ILE A 1 186 ? -5.421 -4.146 -11.336 1.00 80.75 186 ILE A CA 1
ATOM 1443 C C . ILE A 1 186 ? -6.499 -4.053 -12.413 1.00 80.75 186 ILE A C 1
ATOM 1445 O O . ILE A 1 186 ? -6.495 -4.853 -13.351 1.00 80.75 186 ILE A O 1
ATOM 1449 N N . ASP A 1 187 ? -7.350 -3.029 -12.380 1.00 63.56 187 ASP A N 1
ATOM 1450 C CA . ASP A 1 187 ? -8.403 -2.836 -13.382 1.00 63.56 187 ASP A CA 1
ATOM 1451 C C . ASP A 1 187 ? -7.875 -2.483 -14.781 1.00 63.56 187 ASP A C 1
ATOM 1453 O O . ASP A 1 187 ? -8.621 -2.573 -15.763 1.00 63.56 187 ASP A O 1
ATOM 1457 N N . SER A 1 188 ? -6.561 -2.246 -14.916 1.00 48.56 188 SER A N 1
ATOM 1458 C CA . SER A 1 188 ? -5.863 -2.256 -16.210 1.00 48.56 188 SER A CA 1
ATOM 1459 C C . SER A 1 188 ? -5.799 -3.645 -16.875 1.00 48.56 188 SER A C 1
ATOM 1461 O O . SER A 1 188 ? -5.410 -3.745 -18.041 1.00 48.56 188 SER A O 1
ATOM 1463 N N . ILE A 1 189 ? -6.212 -4.710 -16.174 1.00 46.31 189 ILE A N 1
ATOM 1464 C CA . ILE A 1 189 ? -6.213 -6.096 -16.664 1.00 46.31 189 ILE A CA 1
ATOM 1465 C C . ILE A 1 189 ? -7.639 -6.645 -16.893 1.00 46.31 189 ILE A C 1
ATOM 1467 O O . ILE A 1 189 ? -7.783 -7.563 -17.704 1.00 46.31 189 ILE A O 1
ATOM 1471 N N . THR A 1 190 ? -8.713 -6.088 -16.300 1.00 38.81 190 THR A N 1
ATOM 1472 C CA . THR A 1 190 ? -10.060 -6.711 -16.415 1.00 38.81 190 THR A CA 1
ATOM 1473 C C . THR A 1 190 ? -11.290 -5.820 -16.650 1.00 38.81 190 THR A C 1
ATOM 1475 O O . THR A 1 190 ? -12.367 -6.377 -16.887 1.00 38.81 190 THR A O 1
ATOM 1478 N N . THR A 1 191 ? -11.210 -4.488 -16.747 1.00 40.94 191 THR A N 1
ATOM 1479 C CA . THR A 1 191 ? -12.432 -3.698 -17.018 1.00 40.94 191 THR A CA 1
ATOM 1480 C C . THR A 1 191 ? -12.790 -3.637 -18.504 1.00 40.94 191 THR A C 1
ATOM 1482 O O . THR A 1 191 ? -12.601 -2.664 -19.238 1.00 40.94 191 THR A O 1
ATOM 1485 N N . GLN A 1 192 ? -13.447 -4.702 -18.960 1.00 36.88 192 GLN A N 1
ATOM 1486 C CA . GLN A 1 192 ? -14.452 -4.562 -20.000 1.00 36.88 192 GLN A CA 1
ATOM 1487 C C . GLN A 1 192 ? -15.504 -3.571 -19.476 1.00 36.88 192 GLN A C 1
ATOM 1489 O O . GLN A 1 192 ? -16.316 -3.949 -18.645 1.00 36.88 192 GLN A O 1
ATOM 1494 N N . ASN A 1 193 ? -15.443 -2.314 -19.934 1.00 35.91 193 ASN A N 1
ATOM 1495 C CA . ASN A 1 193 ? -16.437 -1.246 -19.761 1.00 35.91 193 ASN A CA 1
ATOM 1496 C C . ASN A 1 193 ? -17.778 -1.730 -19.172 1.00 35.91 193 ASN A C 1
ATOM 1498 O O . ASN A 1 193 ? -18.688 -2.083 -19.930 1.00 35.91 193 ASN A O 1
ATOM 1502 N N . VAL A 1 194 ? -17.927 -1.725 -17.847 1.00 43.09 194 VAL A N 1
ATOM 1503 C CA . VAL A 1 194 ? -19.248 -1.771 -17.219 1.00 43.09 194 VAL A CA 1
ATOM 1504 C C . VAL A 1 194 ? -19.602 -0.317 -16.940 1.00 43.09 194 VAL A C 1
ATOM 1506 O O . VAL A 1 194 ? -18.999 0.294 -16.064 1.00 43.09 194 VAL A O 1
ATOM 1509 N N . PRO A 1 195 ? -20.518 0.293 -17.713 1.00 39.56 195 PRO A N 1
ATOM 1510 C CA . PRO A 1 195 ? -20.918 1.664 -17.462 1.00 39.56 195 PRO A CA 1
ATOM 1511 C C . PRO A 1 195 ? -21.494 1.765 -16.054 1.00 39.56 195 PRO A C 1
ATOM 1513 O O . PRO A 1 195 ? -22.376 0.980 -15.693 1.00 39.56 195 PRO A O 1
ATOM 1516 N N . GLU A 1 196 ? -21.030 2.755 -15.296 1.00 43.75 196 GLU A N 1
ATOM 1517 C CA . GLU A 1 196 ? -21.599 3.081 -13.997 1.00 43.75 196 GLU A CA 1
ATOM 1518 C C . GLU A 1 196 ? -23.138 3.212 -14.080 1.00 43.75 196 GLU A C 1
ATOM 1520 O O . GLU A 1 196 ? -23.698 3.589 -15.121 1.00 43.75 196 GLU A O 1
ATOM 1525 N N . PRO A 1 197 ? -23.873 2.942 -12.987 1.00 52.06 197 PRO A N 1
ATOM 1526 C CA . PRO A 1 197 ? -25.336 3.007 -12.976 1.00 52.06 197 PRO A CA 1
ATOM 1527 C C . PRO A 1 197 ? -25.913 4.388 -13.341 1.00 52.06 197 PRO A C 1
AT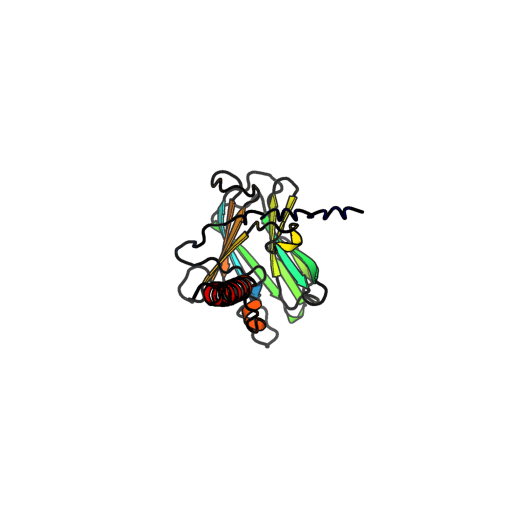OM 1529 O O . PRO A 1 197 ? -27.071 4.484 -13.764 1.00 52.06 197 PRO A O 1
ATOM 1532 N N . LEU A 1 198 ? -25.132 5.468 -13.198 1.00 53.16 198 LEU A N 1
ATOM 1533 C CA . LEU A 1 198 ? -25.587 6.844 -13.421 1.00 53.16 198 LEU A CA 1
ATOM 1534 C C . LEU A 1 198 ? -25.987 7.138 -14.882 1.00 53.16 198 LEU A C 1
ATOM 1536 O O . LEU A 1 198 ? -27.106 7.620 -15.090 1.00 53.16 198 LEU A O 1
ATOM 1540 N N . PRO A 1 199 ? -25.158 6.845 -15.905 1.00 55.06 199 PRO A N 1
ATOM 1541 C CA . PRO A 1 199 ? -25.541 6.993 -17.311 1.00 55.06 199 PRO A CA 1
ATOM 1542 C C . PRO A 1 199 ? -26.845 6.272 -17.692 1.00 55.06 199 PRO A C 1
ATOM 1544 O O . PRO A 1 199 ? -27.685 6.832 -18.403 1.00 55.06 199 PRO A O 1
ATOM 1547 N N . LEU A 1 200 ? -27.052 5.048 -17.191 1.00 54.50 200 LEU A N 1
ATOM 1548 C CA . LEU A 1 200 ? -28.254 4.250 -17.468 1.00 54.50 200 LEU A CA 1
ATOM 1549 C C . LEU A 1 200 ? -29.499 4.832 -16.787 1.00 54.50 200 LEU A C 1
ATOM 1551 O O . LEU A 1 200 ? -30.566 4.903 -17.405 1.00 54.50 200 LEU A O 1
ATOM 1555 N N . ALA A 1 201 ? -29.362 5.307 -15.547 1.00 56.09 201 ALA A N 1
ATOM 1556 C CA . ALA A 1 201 ? -30.434 5.991 -14.833 1.00 56.09 201 ALA A CA 1
ATOM 1557 C C . ALA A 1 201 ? -30.832 7.311 -15.523 1.00 56.09 201 ALA A C 1
ATOM 1559 O O . ALA A 1 201 ? -32.027 7.584 -15.690 1.00 56.09 201 ALA A O 1
ATOM 1560 N N . LEU A 1 202 ? -29.857 8.096 -16.003 1.00 59.94 202 LEU A N 1
ATOM 1561 C CA . LEU A 1 202 ? -30.109 9.338 -16.745 1.00 59.94 202 LEU A CA 1
ATOM 1562 C C . LEU A 1 202 ? -30.809 9.076 -18.087 1.00 59.94 202 LEU A C 1
ATOM 1564 O O . LEU A 1 202 ? -31.751 9.785 -18.451 1.00 59.94 202 LEU A O 1
ATOM 1568 N N . MET A 1 203 ? -30.395 8.031 -18.809 1.00 59.91 203 MET A N 1
ATOM 1569 C CA . MET A 1 203 ? -31.031 7.627 -20.065 1.00 59.91 203 MET A CA 1
ATOM 1570 C C . MET A 1 203 ? -32.474 7.142 -19.837 1.00 59.91 203 MET A C 1
ATOM 1572 O O . MET A 1 203 ? -33.381 7.493 -20.599 1.00 59.91 203 MET A O 1
ATOM 1576 N N . GLY A 1 204 ? -32.715 6.406 -18.745 1.00 60.28 204 GLY A N 1
ATOM 1577 C CA . GLY A 1 204 ? -34.055 6.002 -18.313 1.00 60.28 204 GLY A CA 1
ATOM 1578 C C . GLY A 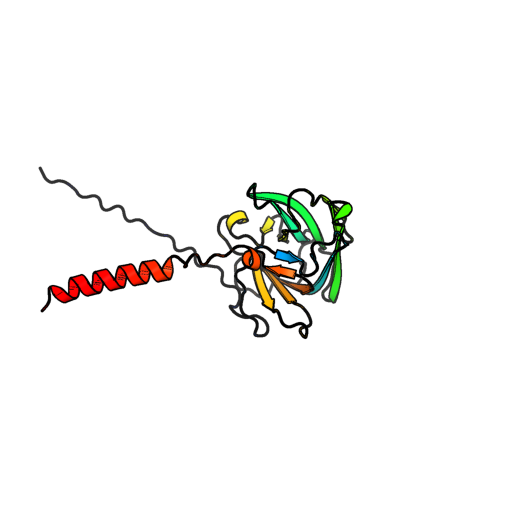1 204 ? -34.964 7.196 -17.995 1.00 60.28 204 GLY A C 1
ATOM 1579 O O . GLY A 1 204 ? -36.106 7.250 -18.463 1.00 60.28 204 GLY A O 1
ATOM 1580 N N . ALA A 1 205 ? -34.452 8.196 -17.274 1.00 63.34 205 ALA A N 1
ATOM 1581 C CA . ALA A 1 205 ? -35.187 9.424 -16.967 1.00 63.34 205 ALA A CA 1
ATOM 1582 C C . ALA A 1 205 ? -35.486 10.262 -18.229 1.00 63.34 205 ALA A C 1
ATOM 1584 O O . ALA A 1 205 ? -36.605 10.763 -18.390 1.00 63.34 205 ALA A O 1
ATOM 1585 N N . GLY A 1 206 ? -34.535 10.351 -19.166 1.00 63.44 206 GLY A N 1
ATOM 1586 C CA . GLY A 1 206 ? -34.709 11.053 -20.443 1.00 63.44 206 GLY A CA 1
ATOM 1587 C C . GLY A 1 206 ? -35.815 10.454 -21.324 1.00 63.44 206 GLY A C 1
ATOM 1588 O O . GLY A 1 206 ? -36.639 11.185 -21.883 1.00 63.44 206 GLY A O 1
ATOM 1589 N N . LEU A 1 207 ? -35.908 9.121 -21.394 1.00 67.12 207 LEU A N 1
ATOM 1590 C CA . LEU A 1 207 ? -36.949 8.418 -22.158 1.00 67.12 207 LEU A CA 1
ATOM 1591 C C . LEU A 1 207 ? -38.354 8.586 -21.555 1.00 67.12 207 LEU A C 1
ATOM 1593 O O . LEU A 1 207 ? -39.338 8.714 -22.291 1.00 67.12 207 LEU A O 1
ATOM 1597 N N . ILE A 1 208 ? -38.467 8.630 -20.224 1.00 66.12 208 ILE A N 1
ATOM 1598 C CA . ILE A 1 208 ? -39.740 8.907 -19.542 1.00 66.12 208 ILE A CA 1
ATOM 1599 C C . ILE A 1 208 ? -40.177 10.358 -19.794 1.00 66.12 208 ILE A C 1
ATOM 1601 O O . ILE A 1 208 ? -41.350 10.596 -20.101 1.00 66.12 208 ILE A O 1
ATOM 1605 N N . GLY A 1 209 ? -39.239 11.312 -19.763 1.00 61.94 209 GLY A N 1
ATOM 1606 C CA . GLY A 1 209 ? -39.493 12.717 -20.096 1.00 61.94 209 GLY A CA 1
ATOM 1607 C C . GLY A 1 209 ? -40.048 12.911 -21.513 1.00 61.94 209 GLY A C 1
ATOM 1608 O O . GLY A 1 209 ? -41.046 13.609 -21.697 1.00 61.94 209 GLY A O 1
ATOM 1609 N N . LEU A 1 210 ? -39.484 12.215 -22.507 1.00 65.75 210 LEU A N 1
ATOM 1610 C CA . LEU A 1 210 ? -39.952 12.253 -23.903 1.00 65.75 210 LEU A CA 1
ATOM 1611 C C . LEU A 1 210 ? -41.341 11.625 -24.107 1.00 65.75 210 LEU A C 1
ATOM 1613 O O . LEU A 1 210 ? -42.094 12.023 -24.999 1.00 65.75 210 LEU A O 1
ATOM 1617 N N . ARG A 1 211 ? -41.716 10.640 -23.284 1.00 58.00 211 ARG A N 1
ATOM 1618 C CA . ARG A 1 211 ? -43.044 10.012 -23.356 1.00 58.00 211 ARG A CA 1
ATOM 1619 C C . ARG A 1 211 ? -44.137 10.888 -22.738 1.00 58.00 211 ARG A C 1
ATOM 1621 O O . ARG A 1 211 ? -45.288 10.807 -23.169 1.00 58.00 211 ARG A O 1
ATOM 1628 N N . LEU A 1 212 ? -43.792 11.719 -21.754 1.00 55.88 212 LEU A N 1
ATOM 1629 C CA . LEU A 1 212 ? -44.717 12.653 -21.107 1.00 55.88 212 LEU A CA 1
ATOM 1630 C C . LEU A 1 212 ? -44.910 13.945 -21.915 1.00 55.88 212 LEU A C 1
ATOM 1632 O O . LEU A 1 212 ? -46.034 14.438 -21.988 1.00 55.88 212 LEU A O 1
ATOM 1636 N N . SER A 1 213 ? -43.876 14.442 -22.601 1.00 56.28 213 SER A N 1
ATOM 1637 C CA . SER A 1 213 ? -43.993 15.620 -23.479 1.00 56.28 213 SER A CA 1
ATOM 1638 C C . SER A 1 213 ? -44.868 15.373 -24.715 1.00 56.28 213 SER A C 1
ATOM 1640 O O . SER A 1 213 ? -45.497 16.295 -25.223 1.00 56.28 213 SER A O 1
ATOM 1642 N N . ARG A 1 214 ? -45.014 14.113 -25.148 1.00 50.44 214 ARG A N 1
ATOM 1643 C CA . ARG A 1 214 ? -45.915 13.713 -26.245 1.00 50.44 214 ARG A CA 1
ATOM 1644 C C . ARG A 1 214 ? -47.409 13.709 -25.891 1.00 50.44 214 ARG A C 1
ATOM 1646 O O . ARG A 1 214 ? -48.223 13.526 -26.786 1.00 50.44 214 ARG A O 1
ATOM 1653 N N . LYS A 1 215 ? -47.778 13.860 -24.612 1.00 49.41 215 LYS A N 1
ATOM 1654 C CA . LYS A 1 215 ? -49.183 13.970 -24.162 1.00 49.41 215 LYS A CA 1
ATOM 1655 C C . LYS A 1 215 ? -49.654 15.417 -23.960 1.00 49.41 215 LYS A C 1
ATOM 1657 O O . LYS A 1 215 ? -50.808 15.615 -23.597 1.00 49.41 215 LYS A O 1
ATOM 1662 N N . LEU A 1 216 ? -48.770 16.398 -24.157 1.00 48.34 216 LEU A N 1
ATOM 1663 C CA . LEU A 1 216 ? -49.040 17.831 -23.975 1.00 48.34 216 LEU A CA 1
ATOM 1664 C C . LEU A 1 216 ? -49.020 18.627 -25.300 1.00 48.34 216 LEU A C 1
ATOM 1666 O O . LEU A 1 216 ? -49.097 19.852 -25.260 1.00 48.34 216 LEU A O 1
ATOM 1670 N N . LEU A 1 217 ? -48.937 17.937 -26.445 1.00 45.56 217 LEU A N 1
ATOM 1671 C CA . LEU A 1 217 ? -49.107 18.476 -27.802 1.00 45.56 217 LEU A CA 1
ATOM 1672 C C . LEU A 1 217 ? -50.378 17.909 -28.437 1.00 45.56 217 LEU A C 1
ATOM 1674 O O . LEU A 1 217 ? -50.594 16.683 -28.288 1.00 45.56 217 LEU A O 1
#

Secondary structure (DSSP, 8-state):
---------------------SEETTEEP-----EEES---SS---EEEEEEEEEE---STT-EEEEEEEETTTTEEEEEEEEEETT--TT-EEEEEEETTTTEEEETTEEEE-TTSTT-EEEEEEETTEEEESSGGGGTS---EEEEE---TTSS-SEEEEEESSSS--TTSSEEEEEESSEEETHHHH------HHHHHHHHHHHHHHHHHTT--

Radius of gyration: 21.69 Å; Cα contacts (8 Å, |Δi|>4): 417; chains: 1; bounding box: 77×37×47 Å

Sequence (217 aa):
MKKLLTVLALSAVASTALAYPSTYNGIADSGDELWTLTDSNDVMDDSGFTLTFDRGSFNSPDHTFGFYQYDLDNDVITGSLDIFRAGDSVGTTSNVVWDNPAQTAATRYGSIDTSLADMTFGFFFISDGDTYYSQEVLNGGTDYFGMYWETDPFVDANLYVIGNDDGNRHWNYDQMSVSANDVRPIDSITTQNVPEPLPLALMGAGLIGLRLSRKLL

Mean predicted aligned error: 12.51 Å